Protein AF-A0A966T2Y9-F1 (afdb_monomer_lite)

Structure (mmCIF, N/CA/C/O backbone):
data_AF-A0A966T2Y9-F1
#
_entry.id   AF-A0A966T2Y9-F1
#
loop_
_atom_site.group_PDB
_atom_site.id
_atom_site.type_symbol
_atom_site.label_atom_id
_atom_site.label_alt_id
_atom_site.label_comp_id
_atom_site.label_asym_id
_atom_site.label_entity_id
_atom_site.label_seq_id
_atom_site.pdbx_PDB_ins_code
_atom_site.Cartn_x
_atom_site.Cartn_y
_atom_site.Cartn_z
_atom_site.occupancy
_atom_site.B_iso_or_equiv
_atom_site.auth_seq_id
_atom_site.auth_comp_id
_atom_site.auth_asym_id
_atom_site.auth_atom_id
_atom_site.pdbx_PDB_model_num
ATOM 1 N N . MET A 1 1 ? -57.230 -0.255 28.354 1.00 56.22 1 MET A N 1
ATOM 2 C CA . MET A 1 1 ? -57.025 -0.780 26.983 1.00 56.22 1 MET A CA 1
ATOM 3 C C . MET A 1 1 ? -55.817 -0.070 26.396 1.00 56.22 1 MET A C 1
ATOM 5 O O . MET A 1 1 ? -55.717 1.136 26.577 1.00 56.22 1 MET A O 1
ATOM 9 N N . SER A 1 2 ? -54.855 -0.790 25.812 1.00 68.19 2 SER A N 1
ATOM 10 C CA . SER A 1 2 ? -53.608 -0.168 25.346 1.00 68.19 2 SER A CA 1
ATOM 11 C C . SER A 1 2 ? -53.719 0.226 23.872 1.00 68.19 2 SER A C 1
ATOM 13 O O . SER A 1 2 ? -53.936 -0.630 23.020 1.00 68.19 2 SER A O 1
ATOM 15 N N . ASN A 1 3 ? -53.577 1.520 23.587 1.00 81.94 3 ASN A N 1
ATOM 16 C CA . ASN A 1 3 ? -53.605 2.080 22.235 1.00 81.94 3 ASN A CA 1
ATOM 17 C C . ASN A 1 3 ? -52.174 2.360 21.739 1.00 81.94 3 ASN A C 1
ATOM 19 O O . ASN A 1 3 ? -51.246 2.485 22.541 1.00 81.94 3 ASN A O 1
ATOM 23 N N . SER A 1 4 ? -51.991 2.435 20.422 1.00 81.06 4 SER A N 1
ATOM 24 C CA . SER A 1 4 ? -50.813 2.998 19.753 1.00 81.06 4 SER A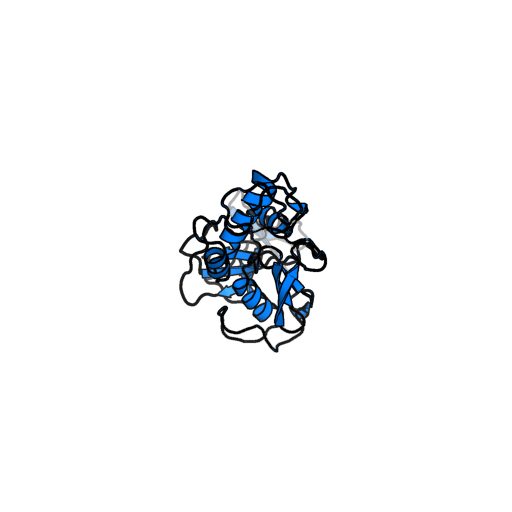 CA 1
ATOM 25 C C . SER A 1 4 ? -51.125 4.401 19.234 1.00 81.06 4 SER A C 1
ATOM 27 O O . SER A 1 4 ? -52.286 4.799 19.130 1.00 81.06 4 SER A O 1
ATOM 29 N N . TRP A 1 5 ? -50.086 5.172 18.930 1.00 84.50 5 TRP A N 1
ATOM 30 C CA . TRP A 1 5 ? -50.223 6.531 18.419 1.00 84.50 5 TRP A CA 1
ATOM 31 C C . TRP A 1 5 ? -49.873 6.587 16.935 1.00 84.50 5 TRP A C 1
ATOM 33 O O . TRP A 1 5 ? -48.951 5.905 16.488 1.00 84.50 5 TRP A O 1
ATOM 43 N N . GLN A 1 6 ? -50.604 7.401 16.179 1.00 86.38 6 GLN A N 1
ATOM 44 C CA . GLN A 1 6 ? -50.447 7.537 14.736 1.00 86.38 6 GLN A CA 1
ATOM 45 C C . GLN A 1 6 ? -50.430 9.000 14.281 1.00 86.38 6 GLN A C 1
ATOM 47 O O . GLN A 1 6 ? -51.064 9.867 14.887 1.00 86.38 6 GLN A O 1
ATOM 52 N N . GLN A 1 7 ? -49.748 9.238 13.159 1.00 87.00 7 GLN A N 1
ATOM 53 C CA . GLN A 1 7 ? -49.636 10.530 12.485 1.00 87.00 7 GLN A CA 1
ATOM 54 C C . GLN A 1 7 ? -50.042 10.378 11.015 1.00 87.00 7 GLN A C 1
ATOM 56 O O . GLN A 1 7 ? -49.421 9.631 10.259 1.00 87.00 7 GLN A O 1
ATOM 61 N N . GLY A 1 8 ? -51.068 11.117 10.597 1.00 85.31 8 GLY A N 1
ATOM 62 C CA . GLY A 1 8 ? -51.436 11.263 9.192 1.00 85.31 8 GLY A CA 1
ATOM 63 C C . GLY A 1 8 ? -50.490 12.242 8.503 1.00 85.31 8 GLY A C 1
ATOM 64 O O . GLY A 1 8 ? -50.367 13.383 8.942 1.00 85.31 8 GLY A O 1
ATOM 65 N N . PHE A 1 9 ? -49.818 11.811 7.435 1.00 78.75 9 PHE A N 1
ATOM 66 C CA . PHE A 1 9 ? -48.867 12.657 6.697 1.00 78.75 9 PHE A CA 1
ATOM 67 C C . PHE A 1 9 ? -49.539 13.567 5.661 1.00 78.75 9 PHE A C 1
ATOM 69 O O . PHE A 1 9 ? -49.025 14.642 5.389 1.00 78.75 9 PHE A O 1
ATOM 76 N N . ALA A 1 10 ? -50.688 13.164 5.108 1.00 82.25 10 ALA A N 1
ATOM 77 C CA . ALA A 1 10 ? -51.435 13.981 4.148 1.00 82.25 10 ALA A CA 1
ATOM 78 C C . ALA A 1 10 ? -52.247 15.099 4.827 1.00 82.25 10 ALA A C 1
ATOM 80 O O . ALA A 1 10 ? -52.415 16.173 4.266 1.00 82.25 10 ALA A O 1
ATOM 81 N N . SER A 1 11 ? -52.745 14.839 6.038 1.00 86.06 11 SER A N 1
ATOM 82 C CA . SER A 1 11 ? -53.651 15.727 6.778 1.00 86.06 11 SER A CA 1
ATOM 83 C C . SER A 1 11 ? -53.023 16.365 8.020 1.00 86.06 11 SER A C 1
ATOM 85 O O . SER A 1 11 ? -53.639 17.225 8.639 1.00 86.06 11 SER A O 1
ATOM 87 N N . GLY A 1 12 ? -51.848 15.903 8.462 1.00 82.81 12 GLY A N 1
ATOM 88 C CA . GLY A 1 12 ? -51.224 16.347 9.715 1.00 82.81 12 GLY A CA 1
ATOM 89 C C . GLY A 1 12 ? -51.935 15.877 10.994 1.00 82.81 12 GLY A C 1
ATOM 90 O O . GLY A 1 12 ? -51.475 16.181 12.097 1.00 82.81 12 GLY A O 1
ATOM 91 N N . SER A 1 13 ? -53.018 15.102 10.887 1.00 87.19 13 SER A N 1
ATOM 92 C CA . SER A 1 13 ? -53.830 14.668 12.028 1.00 87.19 13 SER A CA 1
ATOM 93 C C . SER A 1 13 ? -53.096 13.672 12.929 1.00 87.19 13 SER A C 1
ATOM 95 O O . SER A 1 13 ? -52.483 12.719 12.447 1.00 87.19 13 SER A O 1
ATOM 97 N N . ARG A 1 14 ? -53.223 13.858 14.245 1.00 87.50 14 ARG A N 1
ATOM 98 C CA . ARG A 1 14 ? -52.642 13.006 15.292 1.00 87.50 14 ARG A CA 1
ATOM 99 C C . ARG A 1 14 ? -53.748 12.268 16.031 1.00 87.50 14 ARG A C 1
ATOM 101 O O . ARG A 1 14 ? -54.756 12.884 16.363 1.00 87.50 14 ARG A O 1
ATOM 108 N N . GLY A 1 15 ? -53.568 10.982 16.318 1.00 86.38 15 GLY A N 1
ATOM 109 C CA . GLY A 1 15 ? -54.606 10.212 17.003 1.00 86.38 15 GLY A CA 1
ATOM 110 C C . GLY A 1 15 ? -54.116 8.919 17.636 1.00 86.38 15 GLY A C 1
ATOM 111 O O . GLY A 1 15 ? -53.010 8.455 17.372 1.00 86.38 15 GLY A O 1
ATOM 112 N N . GLN A 1 16 ? -54.966 8.336 18.478 1.00 87.81 16 GLN A N 1
ATOM 113 C CA . GLN A 1 16 ? -54.756 7.005 19.040 1.00 87.81 16 GLN A CA 1
ATOM 114 C C . GLN A 1 16 ? -55.472 5.952 18.185 1.00 87.81 16 GLN A C 1
ATOM 116 O O . GLN A 1 16 ? -56.523 6.222 17.608 1.00 87.81 16 GLN A O 1
ATOM 121 N N . SER A 1 17 ? -54.903 4.755 18.096 1.00 83.12 17 SER A N 1
ATOM 122 C CA . SER A 1 17 ? -55.477 3.606 17.392 1.00 83.12 17 SER A CA 1
ATOM 123 C C . SER A 1 17 ? -55.295 2.321 18.191 1.00 83.12 17 SER A C 1
ATOM 125 O O . SER A 1 17 ? -54.421 2.226 19.052 1.00 83.12 17 SER A O 1
ATOM 127 N N . ALA A 1 18 ? -56.116 1.312 17.901 1.00 84.69 18 ALA A N 1
ATOM 128 C CA . ALA A 1 18 ? -55.942 -0.016 18.476 1.00 84.69 18 ALA A CA 1
ATOM 129 C C . ALA A 1 18 ? -54.607 -0.628 18.016 1.00 84.69 18 ALA A C 1
ATOM 131 O O . ALA A 1 18 ? -54.233 -0.520 16.846 1.00 84.69 18 ALA A O 1
ATOM 132 N N . LYS A 1 19 ? -53.903 -1.316 18.924 1.00 80.50 19 LYS A N 1
ATOM 133 C CA . LYS A 1 19 ? -52.598 -1.945 18.636 1.00 80.50 19 LYS A CA 1
ATOM 134 C C . LYS A 1 19 ? -52.654 -3.099 17.627 1.00 80.50 19 LYS A C 1
ATOM 136 O O . LYS A 1 19 ? -51.611 -3.547 17.173 1.00 80.50 19 LYS A O 1
ATOM 141 N N . THR A 1 20 ? -53.847 -3.571 17.284 1.00 85.31 20 THR A N 1
ATOM 142 C CA . THR A 1 20 ? -54.085 -4.621 16.284 1.00 85.31 20 THR A CA 1
ATOM 143 C C . THR A 1 20 ? -54.168 -4.086 14.854 1.00 85.31 20 THR A C 1
ATOM 145 O O . THR A 1 20 ? -54.221 -4.875 13.917 1.00 85.31 20 THR A O 1
ATOM 148 N N . ASN A 1 21 ? -54.196 -2.763 14.663 1.00 82.62 21 ASN A N 1
ATOM 149 C CA . ASN A 1 21 ? -54.331 -2.161 13.339 1.00 82.62 21 ASN A CA 1
ATOM 150 C C . ASN A 1 21 ? -52.982 -2.112 12.609 1.00 82.62 21 ASN A C 1
ATOM 152 O O . ASN A 1 21 ? -51.973 -1.681 13.172 1.00 82.62 21 ASN A O 1
ATOM 156 N N . SER A 1 22 ? -52.973 -2.495 11.331 1.00 83.00 22 SER A N 1
ATOM 157 C CA . SER A 1 22 ? -51.785 -2.428 10.477 1.00 83.00 22 SER A CA 1
ATOM 158 C C . SER A 1 22 ? -51.564 -1.010 9.945 1.00 83.00 22 SER A C 1
ATOM 160 O O . SER A 1 22 ? -52.335 -0.516 9.125 1.00 83.00 22 SER A O 1
ATOM 162 N N . TRP A 1 23 ? -50.476 -0.370 10.380 1.00 80.94 23 TRP A N 1
ATOM 163 C CA . TRP A 1 23 ? -50.058 0.962 9.933 1.00 80.94 23 TRP A CA 1
ATOM 164 C C . TRP A 1 23 ? -48.683 0.919 9.266 1.00 80.94 23 TRP A C 1
ATOM 166 O O . TRP A 1 23 ? -47.852 0.064 9.571 1.00 80.94 23 TRP A O 1
ATOM 176 N N . LYS A 1 24 ? -48.419 1.872 8.364 1.00 82.44 24 LYS A N 1
ATOM 177 C CA . LYS A 1 24 ? -47.087 2.041 7.770 1.00 82.44 24 LYS A CA 1
ATOM 178 C C . LYS A 1 24 ? -46.122 2.594 8.819 1.00 82.44 24 LYS A C 1
ATOM 180 O O . LYS A 1 24 ? -46.382 3.645 9.400 1.00 82.44 24 LYS A O 1
ATOM 185 N N . VAL A 1 25 ? -44.992 1.919 9.008 1.00 81.69 25 VAL A N 1
ATOM 186 C CA . VAL A 1 25 ? -43.893 2.364 9.876 1.00 81.69 25 VAL A CA 1
ATOM 187 C C . VAL A 1 25 ? -42.809 3.025 9.031 1.00 81.69 25 VAL A C 1
ATOM 189 O O . VAL A 1 25 ? -42.450 2.522 7.968 1.00 81.69 25 VAL A O 1
ATOM 192 N N . ARG A 1 26 ? -42.280 4.154 9.504 1.00 79.19 26 ARG A N 1
ATOM 193 C CA . ARG A 1 26 ? -41.083 4.786 8.943 1.00 79.19 26 ARG A CA 1
ATOM 194 C C . ARG A 1 26 ? -40.020 4.835 10.034 1.00 79.19 26 ARG A C 1
ATOM 196 O O . ARG A 1 26 ? -40.220 5.562 11.007 1.00 79.19 26 ARG A O 1
ATOM 203 N N . PRO A 1 27 ? -38.920 4.079 9.905 1.00 76.88 27 PRO A N 1
ATOM 204 C CA . PRO A 1 27 ? -37.775 4.255 10.778 1.00 76.88 27 PRO A CA 1
ATOM 205 C C . PRO A 1 27 ? -37.275 5.693 10.643 1.00 76.88 27 PRO A C 1
ATOM 207 O O . PRO A 1 27 ? -37.066 6.185 9.535 1.00 76.88 27 PRO A O 1
ATOM 210 N N . VAL A 1 28 ? -37.102 6.370 11.769 1.00 72.81 28 VAL A N 1
ATOM 211 C CA . VAL A 1 28 ? -36.442 7.673 11.846 1.00 72.81 28 VAL A CA 1
ATOM 212 C C . VAL A 1 28 ? -35.194 7.494 12.692 1.00 72.81 28 VAL A C 1
ATOM 214 O O . VAL A 1 28 ? -35.285 7.001 13.815 1.00 72.81 28 VAL A O 1
ATOM 217 N N . ARG A 1 29 ? -34.033 7.896 12.164 1.00 71.38 29 ARG A N 1
ATOM 218 C CA . ARG A 1 29 ? -32.852 8.132 12.997 1.00 71.38 29 ARG A CA 1
ATOM 219 C C . ARG A 1 29 ? -32.845 9.598 13.410 1.00 71.38 29 ARG A C 1
ATOM 221 O O . ARG A 1 29 ? -32.963 10.479 12.561 1.00 71.38 29 ARG A O 1
ATOM 228 N N . ALA A 1 30 ? -32.720 9.858 14.704 1.00 62.69 30 ALA A N 1
ATOM 229 C CA . ALA A 1 30 ? -32.369 11.186 15.179 1.00 62.69 30 ALA A CA 1
ATOM 230 C C . ALA A 1 30 ? -30.873 11.409 14.908 1.00 62.69 30 ALA A C 1
ATOM 232 O O . ALA A 1 30 ? -30.054 10.544 15.220 1.00 62.69 30 ALA A O 1
ATOM 233 N N . PHE A 1 31 ? -30.514 12.552 14.330 1.00 61.88 31 PHE A N 1
ATOM 234 C CA . PHE A 1 31 ? -29.130 13.021 14.292 1.00 61.88 31 PHE A CA 1
ATOM 235 C C . PHE A 1 31 ? -28.969 14.034 15.422 1.00 61.88 31 PHE A C 1
ATOM 237 O O . PHE A 1 31 ? -29.287 15.209 15.269 1.00 61.88 31 PHE A O 1
ATOM 244 N N . GLY A 1 32 ? -28.560 13.551 16.589 1.00 54.22 32 GLY A N 1
ATOM 245 C CA . GLY A 1 32 ? -28.197 14.382 17.730 1.00 54.22 32 GLY A CA 1
ATOM 246 C C . GLY A 1 32 ? -26.872 13.877 18.270 1.00 54.22 32 GLY A C 1
ATOM 247 O O . GLY A 1 32 ? -26.851 12.888 18.994 1.00 54.22 32 GLY A O 1
ATOM 248 N N . GLY A 1 33 ? -25.776 14.504 17.854 1.00 63.06 33 GLY A N 1
ATOM 249 C CA . GLY A 1 33 ? -24.421 14.123 18.237 1.00 63.06 33 GLY A CA 1
ATOM 250 C C . GLY A 1 33 ? -23.388 14.714 17.284 1.00 63.06 33 GLY A C 1
ATOM 251 O O . GLY A 1 33 ? -23.702 15.022 16.135 1.00 63.06 33 GLY A O 1
ATOM 252 N N . THR A 1 34 ? -22.164 14.885 17.778 1.00 69.25 34 THR A N 1
ATOM 253 C CA . THR A 1 34 ? -20.968 15.079 16.951 1.00 69.25 34 THR A CA 1
ATOM 254 C C . THR A 1 34 ? -20.965 14.054 15.815 1.00 69.25 34 THR A C 1
ATOM 256 O O . THR A 1 34 ? -21.261 12.884 16.066 1.00 69.25 34 THR A O 1
ATOM 259 N N . LEU A 1 35 ? -20.667 14.484 14.583 1.00 81.50 35 LEU A N 1
ATOM 260 C CA . LEU A 1 35 ? -20.529 13.586 13.428 1.00 81.50 35 LEU A CA 1
ATOM 261 C C . LEU A 1 35 ? -19.613 12.412 13.809 1.00 81.50 35 LEU A C 1
ATOM 263 O O . LEU A 1 35 ? -18.587 12.622 14.456 1.00 81.50 35 LEU A O 1
ATOM 267 N N . GLY A 1 36 ? -20.005 11.183 13.469 1.00 89.19 36 GLY A N 1
ATOM 268 C CA . GLY A 1 36 ? -19.124 10.028 13.636 1.00 89.19 36 GLY A CA 1
ATOM 269 C C . GLY A 1 36 ? -17.957 10.102 12.650 1.00 89.19 36 GLY A C 1
ATOM 270 O O . GLY A 1 36 ? -18.047 10.814 11.650 1.00 89.19 36 GLY A O 1
ATOM 271 N N . CYS A 1 37 ? -16.882 9.351 12.895 1.00 94.31 37 CYS A N 1
ATOM 272 C CA . CYS A 1 37 ? -15.717 9.298 12.002 1.00 94.31 37 CYS A CA 1
ATOM 273 C C . CYS A 1 37 ? -16.109 9.074 10.524 1.00 94.31 37 CYS A C 1
ATOM 275 O O . CYS A 1 37 ? -15.700 9.830 9.644 1.00 94.31 37 CYS A O 1
ATOM 277 N N . ALA A 1 38 ? -16.991 8.104 10.256 1.00 93.94 38 ALA A N 1
ATOM 278 C CA . ALA A 1 38 ? -17.491 7.810 8.911 1.00 93.94 38 ALA A CA 1
ATOM 279 C C . ALA A 1 38 ? -18.248 8.977 8.242 1.00 93.94 38 ALA A C 1
ATOM 281 O O . ALA A 1 38 ? -18.286 9.053 7.016 1.00 93.94 38 ALA A O 1
ATOM 282 N N . ASP A 1 39 ? -18.817 9.888 9.037 1.00 91.06 39 ASP A N 1
ATOM 283 C CA . ASP A 1 39 ? -19.576 11.056 8.578 1.00 91.06 39 ASP A CA 1
ATOM 284 C C . ASP A 1 39 ? -18.710 12.341 8.538 1.00 91.06 39 ASP A C 1
ATOM 286 O O . ASP A 1 39 ? -19.237 13.437 8.360 1.00 91.06 39 ASP A O 1
ATOM 290 N N . GLY A 1 40 ? -17.384 12.231 8.710 1.00 88.50 40 GLY A N 1
ATOM 291 C CA . GLY A 1 40 ? -16.450 13.367 8.687 1.00 88.50 40 GLY A CA 1
ATOM 292 C C . GLY A 1 40 ? -16.184 14.011 10.051 1.00 88.50 40 GLY A C 1
ATOM 293 O O . GLY A 1 40 ? -15.701 15.140 10.121 1.00 88.50 40 GLY A O 1
ATOM 294 N N . GLY A 1 41 ? -16.523 13.325 11.144 1.00 92.06 41 GLY A N 1
ATOM 295 C CA . GLY A 1 41 ? -16.102 13.718 12.486 1.00 92.06 41 GLY A CA 1
ATOM 296 C C . GLY A 1 41 ? -14.679 13.278 12.832 1.00 92.06 41 GLY A C 1
ATOM 297 O O . GLY A 1 41 ? -14.013 12.580 12.072 1.00 92.06 41 GLY A O 1
ATOM 298 N N . THR A 1 42 ? -14.224 13.653 14.028 1.00 94.31 42 THR A N 1
ATOM 299 C CA . THR A 1 42 ? -12.935 13.202 14.568 1.00 94.31 42 THR A CA 1
ATOM 300 C C . THR A 1 42 ? -12.927 11.688 14.749 1.00 94.31 42 THR A C 1
ATOM 302 O O . THR A 1 42 ? -13.815 11.141 15.399 1.00 94.31 42 THR A O 1
ATOM 305 N N . CYS A 1 43 ? -11.886 11.036 14.238 1.00 96.62 43 CYS A N 1
ATOM 306 C CA . CYS A 1 43 ? -11.699 9.596 14.373 1.00 96.62 43 CYS A CA 1
ATOM 307 C C . CYS A 1 43 ? -10.725 9.227 15.493 1.00 96.62 43 CYS A C 1
ATOM 309 O O . CYS A 1 43 ? -9.720 9.913 15.716 1.00 96.62 43 CYS A O 1
ATOM 311 N N . VAL A 1 44 ? -10.975 8.081 16.123 1.00 96.75 44 VAL A N 1
ATOM 312 C CA . VAL A 1 44 ? -10.013 7.349 16.954 1.00 96.75 44 VAL A CA 1
AT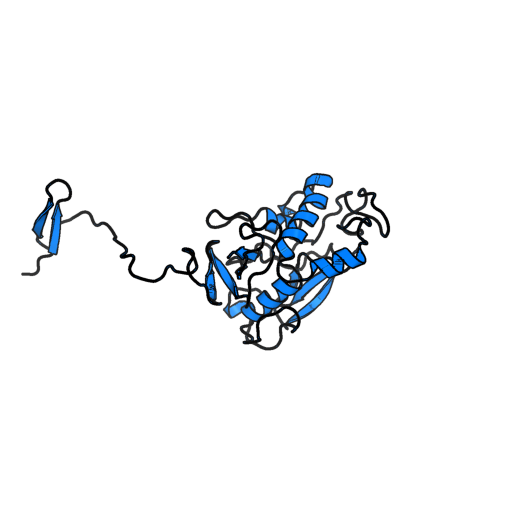OM 313 C C . VAL A 1 44 ? -9.703 5.978 16.347 1.00 96.75 44 VAL A C 1
ATOM 315 O O . VAL A 1 44 ? -10.416 5.479 15.478 1.00 96.75 44 VAL A O 1
ATOM 318 N N . VAL A 1 45 ? -8.610 5.352 16.791 1.00 97.69 45 VAL A N 1
ATOM 319 C CA . VAL A 1 45 ? -8.263 3.987 16.365 1.00 97.69 45 VAL A CA 1
ATOM 320 C C . VAL A 1 45 ? -9.389 3.022 16.748 1.00 97.69 45 VAL A C 1
ATOM 322 O O . VAL A 1 45 ? -9.805 2.979 17.903 1.00 97.69 45 VAL A O 1
ATOM 325 N N . GLY A 1 46 ? -9.842 2.220 15.785 1.00 96.25 46 GLY A N 1
ATOM 326 C CA . GLY A 1 46 ? -10.970 1.300 15.923 1.00 96.25 46 GLY A CA 1
ATOM 327 C C . GLY A 1 46 ? -12.314 1.855 15.442 1.00 96.25 46 GLY A C 1
ATOM 328 O O . GLY A 1 46 ? -13.276 1.091 15.389 1.00 96.25 46 GLY A O 1
ATOM 329 N N . ASP A 1 47 ? -12.396 3.127 15.049 1.00 97.38 47 ASP A N 1
ATOM 330 C CA . ASP A 1 47 ? -13.599 3.666 14.409 1.00 97.38 47 ASP A CA 1
ATOM 331 C C . ASP A 1 47 ? -13.766 3.150 12.977 1.00 97.38 47 ASP A C 1
ATOM 333 O O . ASP A 1 47 ? -12.797 2.823 12.291 1.00 97.38 47 ASP A O 1
ATOM 337 N N . THR A 1 48 ? -15.007 3.142 12.488 1.00 97.25 48 THR A N 1
ATOM 338 C CA . THR A 1 48 ? -15.271 2.980 11.053 1.00 97.25 48 THR A CA 1
ATOM 339 C C . THR A 1 48 ? -15.017 4.301 10.330 1.00 97.25 48 THR A C 1
ATOM 341 O O . THR A 1 48 ? -15.626 5.317 10.670 1.00 97.25 48 THR A O 1
ATOM 344 N N . GLY A 1 49 ? -14.124 4.276 9.341 1.00 97.44 49 GLY A N 1
ATOM 345 C CA . GLY A 1 49 ? -13.801 5.417 8.491 1.00 97.44 49 GLY A CA 1
ATOM 346 C C . GLY A 1 49 ? -14.801 5.622 7.344 1.00 97.44 49 GLY A C 1
ATOM 347 O O . GLY A 1 49 ? -15.695 4.799 7.120 1.00 97.44 49 GLY A O 1
ATOM 348 N N . PRO A 1 50 ? -14.675 6.728 6.593 1.00 96.81 50 PRO A N 1
ATOM 349 C CA . PRO A 1 50 ? -15.588 7.068 5.500 1.00 96.81 50 PRO A CA 1
ATOM 350 C C . PRO A 1 50 ? -15.533 6.076 4.326 1.00 96.81 50 PRO A C 1
ATOM 352 O O . PRO A 1 50 ? -16.504 5.963 3.576 1.00 96.81 50 PRO A O 1
ATOM 355 N N . GLY A 1 51 ? -14.440 5.326 4.160 1.00 96.62 51 GLY A N 1
ATOM 356 C CA . GLY A 1 51 ? -14.346 4.215 3.212 1.00 96.62 51 GLY A CA 1
ATOM 357 C C . GLY A 1 51 ? -15.013 2.928 3.700 1.00 96.62 51 GLY A C 1
ATOM 358 O O . GLY A 1 51 ? -15.010 1.934 2.977 1.00 96.62 51 GLY A O 1
ATOM 359 N N . GLY A 1 52 ? -15.586 2.913 4.906 1.00 97.00 52 GLY A N 1
ATOM 360 C CA . GLY A 1 52 ? -16.121 1.709 5.545 1.00 97.00 52 GLY A CA 1
ATOM 361 C C . GLY A 1 52 ? -15.030 0.769 6.066 1.00 97.00 52 GLY A C 1
ATOM 362 O O . GLY A 1 52 ? -15.327 -0.376 6.401 1.00 97.00 52 GLY A O 1
ATOM 363 N N . GLY A 1 53 ? -13.775 1.226 6.090 1.00 97.94 53 GLY A N 1
ATOM 364 C CA . GLY A 1 53 ? -12.663 0.516 6.700 1.00 97.94 53 GLY A CA 1
ATOM 365 C C . GLY A 1 53 ? -12.554 0.799 8.191 1.00 97.94 53 GLY A C 1
ATOM 366 O O . GLY A 1 53 ? -13.307 1.588 8.761 1.00 97.94 53 GLY A O 1
ATOM 367 N N . ILE A 1 54 ? -11.583 0.152 8.822 1.00 98.31 54 ILE A N 1
ATOM 368 C CA . ILE A 1 54 ? -11.266 0.334 10.235 1.00 98.31 54 ILE A CA 1
ATOM 369 C C . ILE A 1 54 ? -10.090 1.296 10.382 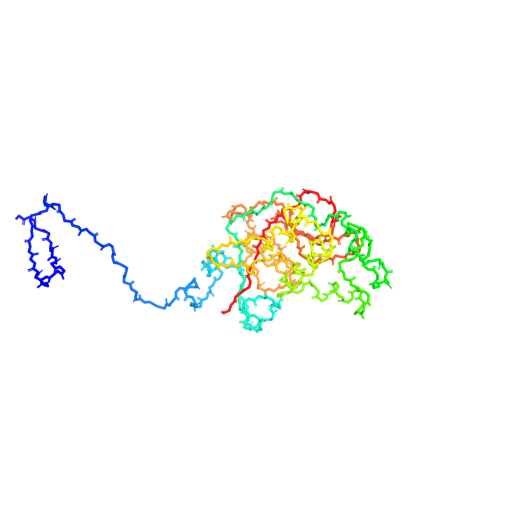1.00 98.31 54 ILE A C 1
ATOM 371 O O . ILE A 1 54 ? -9.030 1.078 9.793 1.00 98.31 54 ILE A O 1
ATOM 375 N N . VAL A 1 55 ? -10.258 2.367 11.153 1.00 98.69 55 VAL A N 1
ATOM 376 C CA . VAL A 1 55 ? -9.183 3.327 11.421 1.00 98.69 55 VAL A CA 1
ATOM 377 C C . VAL A 1 55 ? -8.118 2.641 12.263 1.00 98.69 55 VAL A C 1
ATOM 379 O O . VAL A 1 55 ? -8.367 2.254 13.404 1.00 98.69 55 VAL A O 1
ATOM 382 N N . PHE A 1 56 ? -6.919 2.491 11.707 1.00 98.62 56 PHE A N 1
ATOM 383 C CA . PHE A 1 56 ? -5.798 1.834 12.384 1.00 98.62 56 PHE A CA 1
ATOM 384 C C . PHE A 1 56 ? -4.691 2.814 12.777 1.00 98.62 56 PHE A C 1
ATOM 386 O O . PHE A 1 56 ? -3.848 2.483 13.608 1.00 98.62 56 PHE A O 1
ATOM 393 N N . TYR A 1 57 ? -4.705 4.022 12.209 1.00 98.62 57 TYR A N 1
ATOM 394 C CA . TYR A 1 57 ? -3.711 5.054 12.471 1.00 98.62 57 TYR A CA 1
ATOM 395 C C . TYR A 1 57 ? -4.360 6.436 12.550 1.00 98.62 57 TYR A C 1
ATOM 397 O O . TYR A 1 57 ? -5.158 6.817 11.691 1.00 98.62 57 TYR A O 1
ATOM 405 N N . VAL A 1 58 ? -3.973 7.193 13.577 1.00 98.25 58 VAL A N 1
ATOM 406 C CA . VAL A 1 58 ? -4.344 8.595 13.787 1.00 98.25 58 VAL A CA 1
ATOM 407 C C . VAL A 1 58 ? -3.057 9.394 13.939 1.00 98.25 58 VAL A C 1
ATOM 409 O O . VAL A 1 58 ? -2.288 9.173 14.876 1.00 98.25 58 VAL A O 1
ATOM 412 N N . ALA A 1 59 ? -2.810 10.325 13.024 1.00 97.62 59 ALA A N 1
ATOM 413 C CA . ALA A 1 59 ? -1.603 11.134 13.049 1.00 97.62 59 ALA A CA 1
ATOM 414 C C . ALA A 1 59 ? -1.678 12.231 14.127 1.00 97.62 59 ALA A C 1
ATOM 416 O O . ALA A 1 59 ? -2.743 12.781 14.425 1.00 97.62 59 ALA A O 1
ATOM 417 N N . GLY A 1 60 ? -0.524 12.598 14.692 1.00 95.94 60 GLY A N 1
ATOM 418 C CA . GLY A 1 60 ? -0.417 13.740 15.613 1.00 95.94 60 GLY A CA 1
ATOM 419 C C . GLY A 1 60 ? -0.579 15.096 14.912 1.00 95.94 60 GLY A C 1
ATOM 420 O O . GLY A 1 60 ? -1.067 16.057 15.508 1.00 95.94 60 GLY A O 1
ATOM 421 N N . ALA A 1 61 ? -0.234 15.155 13.627 1.00 96.31 61 ALA A N 1
ATOM 422 C CA . ALA A 1 61 ? -0.373 16.308 12.746 1.00 96.31 61 ALA A CA 1
ATOM 423 C C . ALA A 1 61 ? -0.769 15.836 11.341 1.00 96.31 61 ALA A C 1
ATOM 425 O O . ALA A 1 61 ? -0.708 14.641 11.052 1.00 96.31 61 ALA A O 1
ATOM 426 N N . ASN A 1 62 ? -1.172 16.763 10.473 1.00 97.88 62 ASN A N 1
ATOM 427 C CA . ASN A 1 62 ? -1.502 16.415 9.094 1.00 97.88 62 ASN A CA 1
ATOM 428 C C . ASN A 1 62 ? -0.253 15.920 8.354 1.00 97.88 62 ASN A C 1
ATOM 430 O O . ASN A 1 62 ? 0.847 16.437 8.561 1.00 97.88 62 ASN A O 1
ATOM 434 N N . PHE A 1 63 ? -0.436 14.934 7.484 1.00 98.12 63 PHE A N 1
ATOM 435 C CA . PHE A 1 63 ? 0.606 14.382 6.630 1.00 98.12 63 PHE A CA 1
ATOM 436 C C . PHE A 1 63 ? 0.171 14.405 5.165 1.00 98.12 63 PHE A C 1
ATOM 438 O O . PHE A 1 63 ? -1.002 14.584 4.834 1.00 98.12 63 PHE A O 1
ATOM 445 N N . THR A 1 64 ? 1.145 14.233 4.275 1.00 98.56 64 THR A N 1
ATOM 446 C CA . THR A 1 64 ? 0.899 14.194 2.834 1.00 98.56 64 THR A CA 1
ATOM 447 C C . THR A 1 64 ? 0.775 12.760 2.352 1.00 98.56 64 THR A C 1
ATOM 449 O O . THR A 1 64 ? 1.684 11.963 2.563 1.00 98.56 64 THR A O 1
ATOM 452 N N . SER A 1 65 ? -0.319 12.457 1.657 1.00 98.31 65 SER A N 1
ATOM 453 C CA . SER A 1 65 ? -0.486 11.248 0.859 1.00 98.31 65 SER A CA 1
ATOM 454 C C . SER A 1 65 ? -0.791 11.635 -0.584 1.00 98.31 65 SER A C 1
ATOM 456 O O . SER A 1 65 ? -1.931 11.904 -0.963 1.00 98.31 65 SER A O 1
ATOM 458 N N . THR A 1 66 ? 0.263 11.730 -1.394 1.00 97.94 66 THR A N 1
ATOM 459 C CA . THR A 1 66 ? 0.162 12.188 -2.783 1.00 97.94 66 THR A CA 1
ATOM 460 C C . THR A 1 66 ? -0.706 11.237 -3.605 1.00 97.94 66 THR A C 1
ATOM 462 O O . THR A 1 66 ? -0.376 10.063 -3.766 1.00 97.94 66 THR A O 1
ATOM 465 N N . GLY A 1 67 ? -1.797 11.770 -4.157 1.00 96.19 67 GLY A N 1
ATOM 466 C CA . GLY A 1 67 ? -2.771 11.024 -4.956 1.00 96.19 67 GLY A CA 1
ATOM 467 C C . GLY A 1 67 ? -3.991 10.519 -4.179 1.00 96.19 67 GLY A C 1
ATOM 468 O O . GLY A 1 67 ? -4.926 10.057 -4.821 1.00 96.19 67 GLY A O 1
ATOM 469 N N . SER A 1 68 ? -4.007 10.621 -2.846 1.00 96.44 68 SER A N 1
ATOM 470 C CA . SER A 1 68 ? -5.199 10.342 -2.028 1.00 96.44 68 SER A CA 1
ATOM 471 C C . SER A 1 68 ? -6.137 11.555 -2.000 1.00 96.44 68 SER A C 1
ATOM 473 O O . SER A 1 68 ? -5.672 12.686 -2.169 1.00 96.44 68 SER A O 1
ATOM 475 N N . ASP A 1 69 ? -7.425 11.354 -1.697 1.00 94.38 69 ASP A N 1
ATOM 476 C CA . ASP A 1 69 ? -8.433 12.433 -1.665 1.00 94.38 69 ASP A CA 1
ATOM 477 C C . ASP A 1 69 ? -8.051 13.584 -0.715 1.00 94.38 69 ASP A C 1
ATOM 479 O O . ASP A 1 69 ? -8.311 14.755 -0.990 1.00 94.38 69 ASP A O 1
ATOM 483 N N . CYS A 1 70 ? -7.412 13.259 0.413 1.00 96.56 70 CYS A N 1
ATOM 484 C CA . CYS A 1 70 ? -6.989 14.237 1.417 1.00 96.56 70 CYS A CA 1
ATOM 485 C C . CYS A 1 70 ? -5.711 15.009 1.049 1.00 96.56 70 CYS A C 1
ATOM 487 O O . CYS A 1 70 ? -5.410 16.013 1.695 1.00 96.56 70 CYS A O 1
ATOM 489 N N . GLY A 1 71 ? -4.943 14.569 0.045 1.00 97.06 71 GLY A N 1
ATOM 490 C CA . GLY A 1 71 ? -3.713 15.229 -0.399 1.00 97.06 71 GLY A CA 1
ATOM 491 C C . GLY A 1 71 ? -2.728 15.519 0.742 1.00 97.06 71 GLY A C 1
ATOM 492 O O . GLY A 1 71 ? -2.112 14.612 1.292 1.00 97.06 71 GLY A O 1
ATOM 493 N N . THR A 1 72 ? -2.554 16.795 1.094 1.00 97.50 72 THR A N 1
ATOM 494 C CA . THR A 1 72 ? -1.654 17.255 2.174 1.00 97.50 72 THR A CA 1
ATOM 495 C C . THR A 1 72 ? -2.339 17.403 3.537 1.00 97.50 72 THR A C 1
ATOM 497 O O . THR A 1 72 ? -1.694 17.769 4.518 1.00 97.50 72 THR A O 1
ATOM 500 N N . ALA A 1 73 ? -3.652 17.186 3.599 1.00 97.56 73 ALA A N 1
ATOM 501 C CA . ALA A 1 73 ? -4.479 17.350 4.791 1.00 97.56 73 ALA A CA 1
ATOM 502 C C . ALA A 1 73 ? -4.847 16.009 5.446 1.00 97.56 73 ALA A C 1
ATOM 504 O O . ALA A 1 73 ? -5.731 15.967 6.294 1.00 97.56 73 ALA A O 1
ATOM 505 N N . CYS A 1 74 ? -4.183 14.912 5.072 1.00 98.31 74 CYS A N 1
ATOM 506 C CA . CYS A 1 74 ? -4.478 13.594 5.618 1.00 98.31 74 CYS A CA 1
ATOM 507 C C . CYS A 1 74 ? -4.174 13.539 7.115 1.00 98.31 74 CYS A C 1
ATOM 509 O O . CYS A 1 74 ? -3.148 14.043 7.578 1.00 98.31 74 CYS A O 1
ATOM 511 N N . ARG A 1 75 ? -5.061 12.897 7.872 1.00 97.94 75 ARG A N 1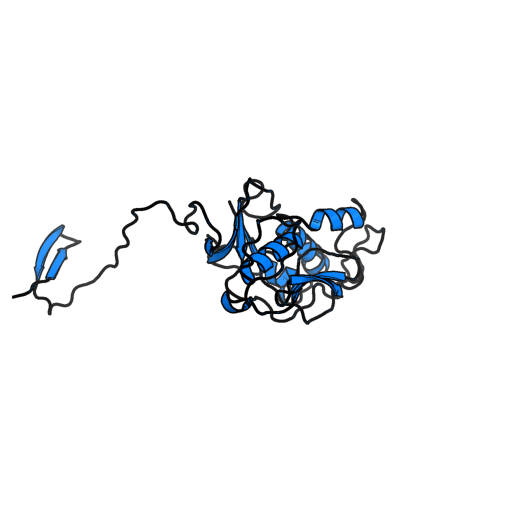
ATOM 512 C CA . ARG A 1 75 ? -4.960 12.748 9.326 1.00 97.94 75 ARG A CA 1
ATOM 513 C C . ARG A 1 75 ? -5.064 11.300 9.790 1.00 97.94 75 ARG A C 1
ATOM 515 O O . ARG A 1 75 ? -4.550 10.966 10.857 1.00 97.94 75 ARG A O 1
ATOM 522 N N . TYR A 1 76 ? -5.677 10.445 8.984 1.00 98.62 76 TYR A N 1
ATOM 523 C CA . TYR A 1 76 ? -6.064 9.094 9.355 1.00 98.62 76 TYR A CA 1
ATOM 524 C C . TYR A 1 76 ? -5.688 8.096 8.261 1.00 98.62 76 TYR A C 1
ATOM 526 O O . TYR A 1 76 ? -5.643 8.447 7.078 1.00 98.62 76 TYR A O 1
ATOM 534 N N . LEU A 1 77 ? -5.463 6.843 8.659 1.00 98.81 77 LEU A N 1
ATOM 535 C CA . LEU A 1 77 ? -5.473 5.704 7.742 1.00 98.81 77 LEU A CA 1
ATOM 536 C C . LEU A 1 77 ? -6.526 4.691 8.193 1.00 98.81 77 LEU A C 1
ATOM 538 O O . LEU A 1 77 ? -6.600 4.343 9.377 1.00 98.81 77 LEU A O 1
ATOM 542 N N . GLU A 1 78 ? -7.311 4.198 7.239 1.00 98.81 78 GLU A N 1
ATOM 543 C CA . GLU A 1 78 ? -8.243 3.084 7.422 1.00 98.81 78 GLU A CA 1
ATOM 544 C C . GLU A 1 78 ? -7.808 1.863 6.606 1.00 98.81 78 GLU A C 1
ATOM 546 O O . GLU A 1 78 ? -7.255 2.001 5.517 1.00 98.81 78 GLU A O 1
ATOM 551 N N . ALA A 1 79 ? -8.042 0.662 7.133 1.00 98.75 79 ALA A N 1
ATOM 552 C CA . ALA A 1 79 ? -7.785 -0.601 6.449 1.00 98.75 79 ALA A CA 1
ATOM 553 C C . ALA A 1 79 ? -9.103 -1.257 6.042 1.00 98.75 79 ALA A C 1
ATOM 555 O O . ALA A 1 79 ? -10.099 -1.165 6.763 1.00 98.75 79 ALA A O 1
ATOM 556 N N . ALA A 1 80 ? -9.118 -1.940 4.899 1.00 98.38 80 ALA A N 1
ATOM 557 C CA . ALA A 1 80 ? -10.315 -2.641 4.461 1.00 98.38 80 ALA A CA 1
ATOM 558 C C . ALA A 1 80 ? -10.727 -3.750 5.458 1.00 98.38 80 ALA A C 1
ATOM 560 O O . ALA A 1 80 ? -9.862 -4.366 6.092 1.00 98.38 80 ALA A O 1
ATOM 561 N N . PRO A 1 81 ? -12.032 -4.062 5.589 1.00 96.25 81 PRO A N 1
ATOM 562 C CA . PRO A 1 81 ? -12.509 -5.029 6.583 1.00 96.25 81 PRO A CA 1
ATOM 563 C C . PRO A 1 81 ? -11.979 -6.460 6.404 1.00 96.25 81 PRO A C 1
ATOM 565 O O . PRO A 1 81 ? -11.877 -7.204 7.378 1.00 96.25 81 PRO A O 1
ATOM 568 N N . THR A 1 82 ? -11.604 -6.851 5.183 1.00 96.69 82 THR A N 1
ATOM 569 C CA . THR A 1 82 ? -11.105 -8.197 4.840 1.00 96.69 82 THR A CA 1
ATOM 570 C C . THR A 1 82 ? -9.826 -8.137 4.007 1.00 96.69 82 THR A C 1
ATOM 572 O O . THR A 1 82 ? -9.492 -7.080 3.478 1.00 96.69 82 THR A O 1
ATOM 575 N N . ASP A 1 83 ? -9.097 -9.255 3.913 1.00 98.06 83 ASP A N 1
ATOM 576 C CA . ASP A 1 83 ? -7.951 -9.396 3.004 1.00 98.06 83 ASP A CA 1
ATOM 577 C C . ASP A 1 83 ? -8.445 -9.465 1.551 1.00 98.06 83 ASP A C 1
ATOM 579 O O . ASP A 1 83 ? -9.380 -10.202 1.238 1.00 98.06 83 ASP A O 1
ATOM 583 N N . GLN A 1 84 ? -7.811 -8.714 0.651 1.00 98.38 84 GLN A N 1
ATOM 584 C CA . GLN A 1 84 ? -8.153 -8.683 -0.778 1.00 98.38 84 GLN A CA 1
ATOM 585 C C . GLN A 1 84 ? -7.448 -9.795 -1.561 1.00 98.38 84 GLN A C 1
ATOM 587 O O . GLN A 1 84 ? -7.837 -10.108 -2.684 1.00 98.38 84 GLN A O 1
ATOM 592 N N . SER A 1 85 ? -6.401 -10.387 -0.985 1.00 98.25 85 SER A N 1
ATOM 593 C CA . SER A 1 85 ? -5.718 -11.552 -1.540 1.00 98.25 85 SER A CA 1
ATOM 594 C C . SER A 1 85 ? -5.076 -12.380 -0.437 1.00 98.25 85 SER A C 1
ATOM 596 O O . SER A 1 85 ? -4.515 -11.826 0.511 1.00 98.25 85 SER A O 1
ATOM 598 N N . THR A 1 86 ? -5.112 -13.701 -0.615 1.00 97.56 86 THR A N 1
ATOM 599 C CA . THR A 1 86 ? -4.471 -14.690 0.261 1.00 97.56 86 THR A CA 1
ATOM 600 C C . THR A 1 86 ? -3.117 -15.181 -0.252 1.00 97.56 86 THR A C 1
ATOM 602 O O . THR A 1 86 ? -2.593 -16.185 0.228 1.00 97.56 86 THR A O 1
ATOM 605 N N . GLY A 1 87 ? -2.577 -14.514 -1.271 1.00 97.56 87 GLY A N 1
ATOM 606 C CA . GLY A 1 87 ? -1.333 -14.891 -1.924 1.00 97.56 87 GLY A CA 1
ATOM 607 C C . GLY A 1 87 ? -1.271 -14.342 -3.342 1.00 97.56 87 GLY A C 1
ATOM 608 O O . GLY A 1 87 ? -2.052 -14.733 -4.207 1.00 97.56 87 GLY A O 1
ATOM 609 N N . VAL A 1 88 ? -0.351 -13.416 -3.592 1.00 98.69 88 VAL A N 1
ATOM 610 C CA . VAL A 1 88 ? -0.143 -12.820 -4.917 1.00 98.69 88 VAL A CA 1
ATOM 611 C C . VAL A 1 88 ? 1.298 -12.349 -5.059 1.00 98.69 88 VAL A C 1
ATOM 613 O O . VAL A 1 88 ? 1.956 -12.054 -4.063 1.00 98.69 88 VAL A O 1
ATOM 616 N N . VAL A 1 89 ? 1.788 -12.258 -6.294 1.00 98.81 89 VAL A N 1
ATOM 617 C CA . VAL A 1 89 ? 3.078 -11.624 -6.585 1.00 98.81 89 VAL A CA 1
ATOM 618 C C . VAL A 1 89 ? 3.034 -10.118 -6.335 1.00 98.81 89 VAL A C 1
ATOM 620 O O . VAL A 1 89 ? 2.000 -9.465 -6.491 1.00 98.81 89 VAL A O 1
ATOM 623 N N . TRP A 1 90 ? 4.178 -9.543 -5.973 1.00 98.81 90 TRP A N 1
ATOM 624 C CA . TRP A 1 90 ? 4.327 -8.092 -5.878 1.00 98.81 90 TRP A CA 1
ATOM 625 C C . TRP A 1 90 ? 4.383 -7.449 -7.270 1.00 98.81 90 TRP A C 1
ATOM 627 O O . TRP A 1 90 ? 3.772 -6.404 -7.492 1.00 98.81 90 TRP A O 1
ATOM 637 N N . ALA A 1 91 ? 5.063 -8.110 -8.216 1.00 98.69 91 ALA A N 1
ATOM 638 C CA . ALA A 1 91 ? 5.130 -7.710 -9.618 1.00 98.69 91 ALA A CA 1
ATOM 639 C C . ALA A 1 91 ? 5.019 -8.897 -10.592 1.00 98.69 91 ALA A C 1
ATOM 641 O O . ALA A 1 91 ? 5.350 -10.036 -10.261 1.00 98.69 91 ALA A O 1
ATOM 642 N N . THR A 1 92 ? 4.573 -8.615 -11.817 1.00 98.56 92 THR A N 1
ATOM 643 C CA . THR A 1 92 ? 4.533 -9.558 -12.947 1.00 98.56 92 THR A CA 1
ATOM 644 C C . THR A 1 92 ? 5.776 -9.419 -13.826 1.00 98.56 92 THR A C 1
ATOM 646 O O . THR A 1 92 ? 6.544 -8.469 -13.677 1.00 98.56 92 THR A O 1
ATOM 649 N N . THR A 1 93 ? 5.944 -10.319 -14.796 1.00 98.38 93 THR A N 1
ATOM 650 C CA . THR A 1 93 ? 7.030 -10.280 -15.794 1.00 98.38 93 THR A CA 1
ATOM 651 C C . THR A 1 93 ? 6.840 -9.206 -16.874 1.00 98.38 93 THR A C 1
ATOM 653 O O . THR A 1 93 ? 7.364 -9.326 -17.981 1.00 98.38 93 THR A O 1
ATOM 656 N N . ALA A 1 94 ? 6.041 -8.169 -16.607 1.00 98.19 94 ALA A N 1
ATOM 657 C CA . ALA A 1 94 ? 5.831 -7.076 -17.544 1.00 98.19 94 ALA A CA 1
ATOM 658 C C . ALA A 1 94 ? 7.177 -6.441 -17.930 1.00 98.19 94 ALA A C 1
ATOM 660 O O . ALA A 1 94 ? 7.968 -6.077 -17.058 1.00 98.19 94 ALA A O 1
ATOM 661 N N . ALA A 1 95 ? 7.424 -6.289 -19.232 1.00 98.25 95 ALA A N 1
ATOM 662 C CA . ALA A 1 95 ? 8.646 -5.701 -19.781 1.00 98.25 95 ALA A CA 1
ATOM 663 C C . ALA A 1 95 ? 8.581 -4.166 -19.737 1.00 98.25 95 ALA A C 1
ATOM 665 O O . ALA A 1 95 ? 8.578 -3.483 -20.759 1.00 98.25 95 ALA A O 1
ATOM 666 N N . ALA A 1 96 ? 8.449 -3.633 -18.527 1.00 98.31 96 ALA A N 1
ATOM 667 C CA . ALA A 1 96 ? 8.139 -2.237 -18.281 1.00 98.31 96 ALA A CA 1
ATOM 668 C C . ALA A 1 96 ? 8.802 -1.711 -17.006 1.00 98.31 96 ALA A C 1
ATOM 670 O O . ALA A 1 96 ? 8.303 -0.778 -16.400 1.00 98.31 96 ALA A O 1
ATOM 671 N N . CYS A 1 97 ? 9.921 -2.252 -16.557 1.00 98.50 97 CYS A N 1
ATOM 672 C CA . CYS A 1 97 ? 10.665 -1.741 -15.406 1.00 98.50 97 CYS A CA 1
ATOM 673 C C . CYS A 1 97 ? 12.091 -1.361 -15.797 1.00 98.50 97 CYS A C 1
ATOM 675 O O . CYS A 1 97 ? 12.532 -1.615 -16.919 1.00 98.50 97 CYS A O 1
ATOM 677 N N . TYR A 1 98 ? 12.781 -0.681 -14.889 1.00 98.62 98 TYR A N 1
ATOM 678 C CA . TYR A 1 98 ? 14.050 -0.019 -15.154 1.00 98.62 98 TYR A CA 1
ATOM 679 C C . TYR A 1 98 ? 15.226 -0.860 -14.646 1.00 98.62 98 TYR A C 1
ATOM 681 O O . TYR A 1 98 ? 15.271 -1.192 -13.455 1.00 98.62 98 TYR A O 1
ATOM 689 N N . PRO A 1 99 ? 16.196 -1.205 -15.511 1.00 97.94 99 PRO A N 1
ATOM 690 C CA . PRO A 1 99 ? 17.471 -1.754 -15.077 1.00 97.94 99 PRO A CA 1
ATOM 691 C C . PRO A 1 99 ? 18.197 -0.845 -14.094 1.00 97.94 99 PRO A C 1
ATOM 693 O O . PRO A 1 99 ? 18.046 0.380 -14.111 1.00 97.94 99 PRO A O 1
ATOM 696 N N . THR A 1 100 ? 19.090 -1.443 -13.308 1.00 96.31 100 THR A N 1
ATOM 697 C CA . THR A 1 100 ? 19.971 -0.699 -12.410 1.00 96.31 100 THR A CA 1
ATOM 698 C C . THR A 1 100 ? 20.745 0.384 -13.167 1.00 96.31 100 THR A C 1
ATOM 700 O O . THR A 1 100 ? 21.533 0.084 -14.058 1.00 96.31 100 THR A O 1
ATOM 703 N N . GLY A 1 101 ? 20.546 1.645 -12.779 1.00 96.44 101 GLY A N 1
ATOM 704 C CA . GLY A 1 101 ? 21.260 2.796 -13.331 1.00 96.44 101 GLY A CA 1
ATOM 705 C C . GLY A 1 101 ? 20.658 3.338 -14.628 1.00 96.44 101 GLY A C 1
ATOM 706 O O . GLY A 1 101 ? 21.276 4.188 -15.257 1.00 96.44 101 GLY A O 1
ATOM 707 N N . SER A 1 102 ? 19.477 2.862 -15.033 1.00 97.25 102 SER A N 1
ATOM 708 C CA . SER A 1 102 ? 18.862 3.188 -16.319 1.00 97.25 102 SER A CA 1
ATOM 709 C C . SER A 1 102 ? 17.527 3.917 -16.166 1.00 97.25 102 SER A C 1
ATOM 711 O O . SER A 1 102 ? 16.766 3.674 -15.233 1.00 97.25 102 SER A O 1
ATOM 713 N N . ASP A 1 103 ? 17.221 4.775 -17.138 1.00 97.12 103 ASP A N 1
ATOM 714 C CA . ASP A 1 103 ? 15.890 5.357 -17.353 1.00 97.12 103 ASP A CA 1
ATOM 715 C C . ASP A 1 103 ? 15.127 4.650 -18.495 1.00 97.12 103 ASP A C 1
ATOM 717 O O . ASP A 1 103 ? 14.008 5.034 -18.834 1.00 97.12 103 ASP A O 1
ATOM 721 N N . SER A 1 104 ? 15.698 3.588 -19.081 1.00 96.38 104 SER A N 1
ATOM 722 C CA . SER A 1 104 ? 15.032 2.777 -20.106 1.00 96.38 104 SER A CA 1
ATOM 723 C C . SER A 1 104 ? 14.141 1.720 -19.459 1.00 96.38 104 SER A C 1
ATOM 725 O O . SER A 1 104 ? 14.616 0.768 -18.843 1.00 96.38 104 SER A O 1
ATOM 727 N N . GLY A 1 105 ? 12.831 1.918 -19.564 1.00 96.06 105 GLY A N 1
ATOM 728 C CA . GLY A 1 105 ? 11.827 1.125 -18.867 1.00 96.06 105 GLY A CA 1
ATOM 729 C C . GLY A 1 105 ? 11.256 -0.017 -19.703 1.00 96.06 105 GLY A C 1
ATOM 730 O O . GLY A 1 105 ? 10.053 -0.015 -19.946 1.00 96.06 105 GLY A O 1
ATOM 731 N N . THR A 1 106 ? 12.097 -0.948 -20.153 1.00 96.75 106 THR A N 1
ATOM 732 C CA . THR A 1 106 ? 11.721 -2.067 -21.046 1.00 96.75 106 THR A CA 1
ATOM 733 C C . THR A 1 106 ? 12.023 -3.447 -20.457 1.00 96.75 106 THR A C 1
ATOM 735 O O . THR A 1 106 ? 12.010 -4.443 -21.177 1.00 96.75 106 THR A O 1
ATOM 738 N N . SER A 1 107 ? 12.351 -3.524 -19.167 1.00 98.25 107 SER A N 1
ATOM 739 C CA . SER A 1 107 ? 12.840 -4.755 -18.540 1.00 98.25 107 SER A CA 1
ATOM 740 C C . SER A 1 107 ? 11.800 -5.423 -17.654 1.00 98.25 107 SER A C 1
ATOM 742 O O . SER A 1 107 ? 10.856 -4.786 -17.198 1.00 98.25 107 SER A O 1
ATOM 744 N N . ASP A 1 108 ? 11.993 -6.713 -17.393 1.00 98.44 108 ASP A N 1
ATOM 745 C CA . ASP A 1 108 ? 11.119 -7.525 -16.544 1.00 98.44 108 ASP A CA 1
ATOM 746 C C . ASP A 1 108 ? 10.959 -6.916 -15.136 1.00 98.44 108 ASP A C 1
ATOM 748 O O . ASP A 1 108 ? 11.937 -6.770 -14.396 1.00 98.44 108 ASP A O 1
ATOM 752 N N . CYS A 1 109 ? 9.724 -6.587 -14.755 1.00 98.56 109 CYS A N 1
ATOM 753 C CA . CYS A 1 109 ? 9.381 -5.984 -13.468 1.00 98.56 109 CYS A CA 1
ATOM 754 C C . CYS A 1 109 ? 9.575 -6.874 -12.230 1.00 98.56 109 CYS A C 1
ATOM 756 O O . CYS A 1 109 ? 9.635 -6.343 -11.118 1.00 98.56 109 CYS A O 1
ATOM 758 N N . GLN A 1 110 ? 9.732 -8.190 -12.378 1.00 98.38 110 GLN A N 1
ATOM 759 C CA . GLN A 1 110 ? 10.125 -9.069 -11.273 1.00 98.38 110 GLN A CA 1
ATOM 760 C C . GLN A 1 110 ? 11.609 -8.947 -10.937 1.00 98.38 110 GLN A C 1
ATOM 762 O O . GLN A 1 110 ? 11.999 -9.204 -9.798 1.00 98.38 110 GLN A O 1
ATOM 767 N N . LEU A 1 111 ? 12.426 -8.541 -11.912 1.00 98.38 1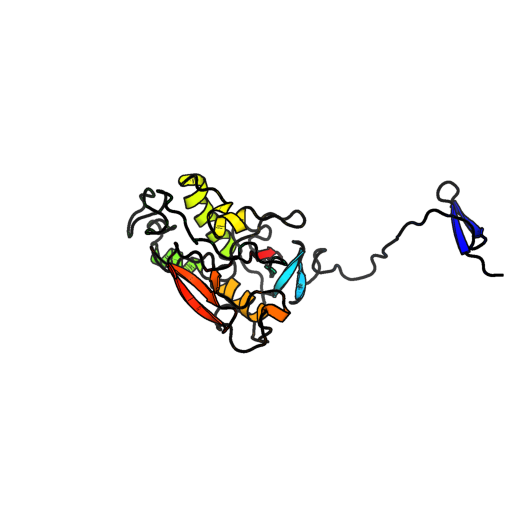11 LEU A N 1
ATOM 768 C CA . LEU A 1 111 ? 13.883 -8.510 -11.791 1.00 98.38 111 LEU A CA 1
ATOM 769 C C . LEU A 1 111 ? 14.476 -7.093 -11.790 1.00 98.38 111 LEU A C 1
ATOM 771 O O . LEU A 1 111 ? 15.683 -6.930 -11.615 1.00 98.38 111 LEU A O 1
ATOM 775 N N . ASN A 1 112 ? 13.651 -6.068 -12.011 1.00 98.56 112 ASN A N 1
ATOM 776 C CA . ASN A 1 112 ? 14.084 -4.688 -12.223 1.00 98.56 112 ASN A CA 1
ATOM 777 C C . ASN A 1 112 ? 13.242 -3.693 -11.414 1.00 98.56 112 ASN A C 1
ATOM 779 O O . ASN A 1 112 ? 12.172 -4.025 -10.898 1.00 98.56 112 ASN A O 1
ATOM 783 N N . SER A 1 113 ? 13.735 -2.461 -11.276 1.00 98.38 113 SER A N 1
ATOM 784 C CA . SER A 1 113 ? 13.115 -1.465 -10.401 1.00 98.38 113 SER A CA 1
ATOM 785 C C . SER A 1 113 ? 11.867 -0.838 -11.019 1.00 98.38 113 SER A C 1
ATOM 787 O O . SER A 1 113 ? 11.819 -0.562 -12.218 1.00 98.38 113 SER A O 1
ATOM 789 N N . ILE A 1 114 ? 10.868 -0.542 -10.189 1.00 98.19 114 ILE A N 1
ATOM 790 C CA . ILE A 1 114 ? 9.735 0.312 -10.586 1.00 98.19 114 ILE A CA 1
ATOM 791 C C . ILE A 1 114 ? 10.120 1.794 -10.721 1.00 98.19 114 ILE A C 1
ATOM 793 O O . ILE A 1 114 ? 9.345 2.577 -11.274 1.00 98.19 114 ILE A O 1
ATOM 797 N N . TYR A 1 115 ? 11.291 2.189 -10.217 1.00 98.31 115 TYR A N 1
ATOM 798 C CA . TYR A 1 115 ? 11.787 3.561 -10.237 1.00 98.31 115 TYR A CA 1
ATOM 799 C C . TYR A 1 115 ? 12.792 3.756 -11.365 1.00 98.31 115 TYR A C 1
ATOM 801 O O . TYR A 1 115 ? 13.664 2.917 -11.575 1.00 98.31 115 TYR A O 1
ATOM 809 N N . SER A 1 116 ? 12.696 4.886 -12.063 1.00 97.62 116 SER A N 1
ATOM 810 C CA . SER A 1 116 ? 13.738 5.304 -12.998 1.00 97.62 116 SER A CA 1
ATOM 811 C C . SER A 1 116 ? 14.989 5.756 -12.235 1.00 97.62 116 SER A C 1
ATOM 813 O O . SER A 1 116 ? 14.976 5.936 -11.011 1.00 97.62 116 SER A O 1
ATOM 815 N N . ASN A 1 117 ? 16.097 5.953 -12.943 1.00 97.31 117 ASN A N 1
ATOM 816 C CA . ASN A 1 117 ? 17.330 6.441 -12.338 1.00 97.31 117 ASN A CA 1
ATOM 817 C C . ASN A 1 117 ? 17.411 7.975 -12.250 1.00 97.31 117 ASN A C 1
ATOM 819 O O . ASN A 1 117 ? 18.344 8.493 -11.644 1.00 97.31 117 ASN A O 1
ATOM 823 N N . THR A 1 118 ? 16.415 8.697 -12.768 1.00 96.00 118 THR A N 1
ATOM 824 C CA . THR A 1 118 ? 16.355 10.168 -12.809 1.00 96.00 118 THR A CA 1
ATOM 825 C C . THR A 1 118 ? 16.582 10.823 -11.441 1.00 96.00 118 THR A C 1
ATOM 827 O O . THR A 1 118 ? 17.339 11.783 -11.331 1.00 96.00 118 THR A O 1
ATOM 830 N N . SER A 1 119 ? 15.960 10.294 -10.382 1.00 92.88 119 SER A N 1
ATOM 831 C CA . SER A 1 119 ? 16.169 10.744 -8.992 1.00 92.88 119 SER A CA 1
ATOM 832 C C . SER A 1 119 ? 17.084 9.811 -8.190 1.00 92.88 119 SER A C 1
ATOM 834 O O . SER A 1 119 ? 17.256 9.999 -6.989 1.00 92.88 119 SER A O 1
ATOM 836 N N . GLY A 1 120 ? 17.660 8.798 -8.842 1.00 97.25 120 GLY A N 1
ATOM 837 C CA . GLY A 1 120 ? 18.382 7.697 -8.217 1.00 97.25 120 GLY A CA 1
ATOM 838 C C . GLY A 1 120 ? 17.445 6.677 -7.564 1.00 97.25 120 GLY A C 1
ATOM 839 O O . GLY A 1 120 ? 16.774 6.962 -6.574 1.00 97.25 120 GLY A O 1
ATOM 840 N N . GLN A 1 121 ? 17.470 5.434 -8.048 1.00 97.69 121 GLN A N 1
ATOM 841 C CA . GLN A 1 121 ? 16.569 4.376 -7.560 1.00 97.69 121 GLN A CA 1
ATOM 842 C C . GLN A 1 121 ? 16.699 4.115 -6.048 1.00 97.69 121 GLN A C 1
ATOM 844 O O . GLN A 1 121 ? 15.716 3.812 -5.378 1.00 97.69 121 GLN A O 1
ATOM 849 N N . ALA A 1 122 ? 17.909 4.233 -5.487 1.00 97.62 122 ALA A N 1
ATOM 850 C CA . ALA A 1 122 ? 18.126 4.065 -4.049 1.00 97.62 122 ALA A CA 1
ATOM 851 C C . ALA A 1 122 ? 17.448 5.173 -3.223 1.00 97.62 122 ALA A C 1
ATOM 853 O O . ALA A 1 122 ? 16.856 4.888 -2.184 1.00 97.62 122 ALA A O 1
ATOM 854 N N . ALA A 1 123 ? 17.488 6.421 -3.698 1.00 97.94 123 ALA A N 1
ATOM 855 C CA . ALA A 1 123 ? 16.811 7.535 -3.044 1.00 97.94 123 ALA A CA 1
ATOM 856 C C . ALA A 1 123 ? 15.287 7.389 -3.149 1.00 97.94 123 ALA A C 1
ATOM 858 O O . ALA A 1 123 ? 14.590 7.560 -2.149 1.00 97.94 123 ALA A O 1
ATOM 859 N N . SER A 1 124 ? 14.780 6.979 -4.319 1.00 98.19 124 SER A N 1
ATOM 860 C CA . SER A 1 124 ? 13.357 6.684 -4.518 1.00 98.19 124 SER A CA 1
ATOM 861 C C . SER A 1 124 ? 12.856 5.599 -3.565 1.00 98.19 124 SER A C 1
ATOM 863 O O . SER A 1 124 ? 11.836 5.794 -2.910 1.00 98.19 124 SER A O 1
ATOM 865 N N . ARG A 1 125 ? 13.599 4.493 -3.408 1.00 98.31 125 ARG A N 1
ATOM 866 C CA . ARG A 1 125 ? 13.245 3.434 -2.449 1.00 98.31 125 ARG A CA 1
ATOM 867 C C . ARG A 1 125 ? 13.201 3.935 -1.010 1.00 98.31 125 ARG A C 1
ATOM 869 O O . ARG A 1 125 ? 12.250 3.622 -0.307 1.00 98.31 125 ARG A O 1
ATOM 876 N N . THR A 1 126 ? 14.174 4.740 -0.582 1.00 97.75 126 THR A N 1
ATOM 877 C CA . THR A 1 126 ? 14.184 5.323 0.771 1.00 97.75 126 THR A CA 1
ATOM 878 C C . THR A 1 126 ? 12.965 6.216 1.009 1.00 97.75 126 THR A C 1
ATOM 880 O O . THR A 1 126 ? 12.275 6.055 2.018 1.00 97.75 126 THR A O 1
ATOM 883 N N . ALA A 1 127 ? 12.655 7.111 0.066 1.00 96.69 127 ALA A N 1
ATOM 884 C CA . ALA A 1 127 ? 11.507 8.013 0.162 1.00 96.69 127 ALA A CA 1
ATOM 885 C C . ALA A 1 127 ? 10.161 7.263 0.176 1.00 96.69 127 ALA A C 1
ATOM 887 O O . ALA A 1 127 ? 9.227 7.667 0.864 1.00 96.69 127 ALA A O 1
ATOM 888 N N . ALA A 1 128 ? 10.083 6.127 -0.518 1.00 98.06 128 ALA A N 1
ATOM 889 C CA . ALA A 1 128 ? 8.884 5.307 -0.662 1.00 98.06 128 ALA A CA 1
ATOM 890 C C . ALA A 1 128 ? 8.506 4.476 0.579 1.00 98.06 128 ALA A C 1
ATOM 892 O O . ALA A 1 128 ? 7.639 3.603 0.495 1.00 98.06 128 ALA A O 1
ATOM 893 N N . THR A 1 129 ? 9.153 4.672 1.730 1.00 98.31 129 THR A N 1
ATOM 894 C CA . THR A 1 129 ? 8.905 3.845 2.925 1.00 98.31 129 THR A CA 1
ATOM 895 C C . THR A 1 129 ? 7.965 4.465 3.948 1.00 98.31 129 THR A C 1
ATOM 897 O O . THR A 1 129 ? 7.326 3.712 4.681 1.00 98.31 129 THR A O 1
ATOM 900 N N . GLY A 1 130 ? 7.876 5.796 3.988 1.00 98.25 130 GLY A N 1
ATOM 901 C CA . GLY A 1 130 ? 7.223 6.534 5.067 1.00 98.25 130 GLY A CA 1
ATOM 902 C C . GLY A 1 130 ? 5.695 6.468 5.065 1.00 98.25 130 GLY A C 1
ATOM 903 O O . GLY A 1 130 ? 5.057 6.048 4.096 1.00 98.25 130 GLY A O 1
ATOM 904 N N . ILE A 1 131 ? 5.103 6.930 6.166 1.00 98.62 131 ILE A N 1
ATOM 905 C CA . ILE A 1 131 ? 3.654 7.145 6.284 1.00 98.62 131 ILE A CA 1
ATOM 906 C C . ILE A 1 131 ? 3.215 8.209 5.271 1.00 98.62 131 ILE A C 1
ATOM 908 O O . ILE A 1 131 ? 3.839 9.264 5.169 1.00 98.62 131 ILE A O 1
ATOM 912 N N . GLY A 1 132 ? 2.158 7.919 4.516 1.00 98.50 132 GLY A N 1
ATOM 913 C CA . GLY A 1 132 ? 1.657 8.717 3.402 1.00 98.50 132 GLY A CA 1
ATOM 914 C C . GLY A 1 132 ? 2.160 8.264 2.028 1.00 98.50 132 GLY A C 1
ATOM 915 O O . GLY A 1 132 ? 1.552 8.618 1.016 1.00 98.50 132 GLY A O 1
ATOM 916 N N . ALA A 1 133 ? 3.226 7.458 1.956 1.00 98.69 133 ALA A N 1
ATOM 917 C CA . ALA A 1 133 ? 3.825 7.057 0.682 1.00 98.69 133 ALA A CA 1
ATOM 918 C C . ALA A 1 133 ? 3.028 5.976 -0.072 1.00 98.69 133 ALA A C 1
ATOM 920 O O . ALA A 1 133 ? 3.226 5.816 -1.277 1.00 98.69 133 ALA A O 1
ATOM 921 N N . GLY A 1 134 ? 2.130 5.235 0.593 1.00 98.81 134 GLY A N 1
ATOM 922 C CA . GLY A 1 134 ? 1.506 4.040 0.018 1.00 98.81 134 GLY A CA 1
ATOM 923 C C . GLY A 1 134 ? 0.729 4.297 -1.273 1.00 98.81 134 GLY A C 1
ATOM 924 O O . GLY A 1 134 ? 0.858 3.531 -2.233 1.00 98.81 134 GLY A O 1
ATOM 925 N N . MET A 1 135 ? -0.016 5.404 -1.338 1.00 98.75 135 MET A N 1
ATOM 926 C CA . MET A 1 135 ? -0.780 5.785 -2.531 1.00 98.75 135 MET A CA 1
ATOM 927 C C . MET A 1 135 ? 0.130 6.116 -3.718 1.00 98.75 135 MET A C 1
ATOM 929 O O . MET A 1 135 ? -0.046 5.579 -4.813 1.00 98.75 135 MET A O 1
ATOM 933 N N . ALA A 1 136 ? 1.159 6.939 -3.499 1.00 98.69 136 ALA A N 1
ATOM 934 C CA . ALA A 1 136 ? 2.122 7.295 -4.539 1.00 98.69 136 ALA A CA 1
ATOM 935 C C . ALA A 1 136 ? 2.873 6.060 -5.063 1.00 98.69 136 ALA A C 1
ATOM 937 O O . ALA A 1 136 ? 3.000 5.878 -6.274 1.00 98.69 136 ALA A O 1
ATOM 938 N N . ASN A 1 137 ? 3.300 5.174 -4.161 1.00 98.88 137 ASN A N 1
ATOM 939 C CA . ASN A 1 137 ? 3.946 3.917 -4.527 1.00 98.88 137 ASN A CA 1
ATOM 940 C C . ASN A 1 137 ? 3.012 3.021 -5.348 1.00 98.88 137 ASN A C 1
ATOM 942 O O . ASN A 1 137 ? 3.409 2.491 -6.382 1.00 98.88 137 ASN A O 1
ATOM 946 N N . THR A 1 138 ? 1.760 2.862 -4.909 1.00 98.88 138 THR A N 1
ATOM 947 C CA . THR A 1 138 ? 0.757 2.037 -5.600 1.00 98.88 138 THR A CA 1
ATOM 948 C C . THR A 1 138 ? 0.510 2.554 -7.013 1.00 98.88 138 THR A C 1
ATOM 950 O O . THR A 1 138 ? 0.531 1.769 -7.962 1.00 98.88 138 THR A O 1
ATOM 953 N N . ASN A 1 139 ? 0.380 3.873 -7.175 1.00 98.75 139 ASN A N 1
ATOM 954 C CA . ASN A 1 139 ? 0.254 4.514 -8.481 1.00 98.75 139 ASN A CA 1
ATOM 955 C C . ASN A 1 139 ? 1.497 4.304 -9.358 1.00 98.75 139 ASN A C 1
ATOM 957 O O . ASN A 1 139 ? 1.354 4.036 -10.550 1.00 98.75 139 ASN A O 1
ATOM 961 N N . GLN A 1 140 ? 2.706 4.360 -8.790 1.00 98.62 140 GLN A N 1
ATOM 962 C CA . GLN A 1 140 ? 3.941 4.084 -9.529 1.00 98.62 140 GLN A CA 1
ATOM 963 C C . GLN A 1 140 ? 3.995 2.630 -10.019 1.00 98.62 140 GLN A C 1
ATOM 965 O O . GLN A 1 140 ? 4.286 2.385 -11.191 1.00 98.62 140 GLN A O 1
ATOM 970 N N . ILE A 1 141 ? 3.679 1.659 -9.154 1.00 98.88 141 ILE A N 1
ATOM 971 C CA . ILE A 1 141 ? 3.634 0.237 -9.528 1.00 98.88 141 ILE A CA 1
ATOM 972 C C . ILE A 1 141 ? 2.573 0.027 -10.617 1.00 98.88 141 ILE A C 1
ATOM 974 O O . ILE A 1 141 ? 2.852 -0.612 -11.629 1.00 98.88 141 ILE A O 1
ATOM 978 N N . TYR A 1 142 ? 1.381 0.611 -10.459 1.00 98.88 142 TYR A N 1
ATOM 979 C CA . TYR A 1 142 ? 0.318 0.556 -11.463 1.00 98.88 142 TYR A CA 1
ATOM 980 C C . TYR A 1 142 ? 0.753 1.141 -12.813 1.00 98.88 142 TYR A C 1
ATOM 982 O O . TYR A 1 142 ? 0.550 0.509 -13.850 1.00 98.88 142 TYR A O 1
ATOM 990 N N . ALA A 1 143 ? 1.415 2.299 -12.810 1.00 98.69 143 ALA A N 1
ATOM 991 C CA . ALA A 1 143 ? 1.904 2.938 -14.025 1.00 98.69 143 ALA A CA 1
ATOM 992 C C . ALA A 1 143 ? 2.915 2.058 -14.777 1.00 98.69 143 ALA A C 1
ATOM 994 O O . ALA A 1 143 ? 2.876 1.984 -16.006 1.00 98.69 143 ALA A O 1
ATOM 995 N N . ARG A 1 144 ? 3.804 1.359 -14.061 1.00 98.69 144 ARG A N 1
ATOM 996 C CA . ARG A 1 144 ? 4.768 0.449 -14.695 1.00 98.69 144 ARG A CA 1
ATOM 997 C C . ARG A 1 144 ? 4.108 -0.841 -15.171 1.00 98.69 144 ARG A C 1
ATOM 999 O O . ARG A 1 144 ? 4.267 -1.203 -16.330 1.00 98.69 144 ARG A O 1
ATOM 1006 N N . LEU A 1 145 ? 3.346 -1.519 -14.317 1.00 98.75 145 LEU A N 1
ATOM 1007 C CA . LEU A 1 145 ? 2.842 -2.855 -14.632 1.00 98.75 145 LEU A CA 1
ATOM 1008 C C . LEU A 1 145 ? 1.603 -2.839 -15.524 1.00 98.75 145 LEU A C 1
ATOM 1010 O O . LEU A 1 145 ? 1.548 -3.617 -16.469 1.00 98.75 145 LEU A O 1
ATOM 1014 N N . THR A 1 146 ? 0.633 -1.965 -15.259 1.00 98.69 146 THR A N 1
ATOM 1015 C CA . THR A 1 146 ? -0.615 -1.911 -16.035 1.00 98.69 146 THR A CA 1
ATOM 1016 C C . THR A 1 146 ? -0.497 -0.927 -17.189 1.00 98.69 146 THR A C 1
ATOM 1018 O O . THR A 1 146 ? -0.633 -1.333 -18.338 1.00 98.69 146 THR A O 1
ATOM 1021 N N . THR A 1 147 ? -0.195 0.349 -16.924 1.00 98.56 147 THR A N 1
ATOM 1022 C CA . THR A 1 147 ? -0.220 1.370 -17.988 1.00 98.56 147 THR A CA 1
ATOM 1023 C C . THR A 1 147 ? 0.847 1.124 -19.054 1.00 98.56 147 THR A C 1
ATOM 1025 O O . THR A 1 147 ? 0.538 1.152 -20.240 1.00 98.56 147 THR A O 1
ATOM 1028 N N . ALA A 1 148 ? 2.096 0.871 -18.653 1.00 98.44 148 ALA A N 1
ATOM 1029 C CA . ALA A 1 148 ? 3.178 0.576 -19.594 1.00 98.44 148 ALA A CA 1
ATOM 1030 C C . ALA A 1 148 ? 3.275 -0.923 -19.932 1.00 98.44 148 ALA A C 1
ATOM 1032 O O . ALA A 1 148 ? 3.541 -1.287 -21.074 1.00 98.44 148 ALA A O 1
ATOM 1033 N N . GLY A 1 149 ? 3.065 -1.792 -18.940 1.00 98.25 149 GLY A N 1
ATOM 1034 C CA . GLY A 1 149 ? 3.281 -3.234 -19.053 1.00 98.25 149 GLY A CA 1
ATOM 1035 C C . GLY A 1 149 ? 2.074 -4.066 -19.486 1.00 98.25 149 GLY A C 1
ATOM 1036 O O . GLY A 1 149 ? 2.234 -5.259 -19.732 1.00 98.25 149 GLY A O 1
ATOM 1037 N N . SER A 1 150 ? 0.881 -3.469 -19.578 1.00 98.31 150 SER A N 1
ATOM 1038 C CA . SER A 1 150 ? -0.382 -4.146 -19.926 1.00 98.31 150 SER A CA 1
ATOM 1039 C C . SER A 1 150 ? -0.758 -5.337 -19.025 1.00 98.31 150 SER A C 1
ATOM 1041 O O . SER A 1 150 ? -1.562 -6.184 -19.416 1.00 98.31 150 SER A O 1
ATOM 1043 N N . ALA A 1 151 ? -0.198 -5.431 -17.816 1.00 98.56 151 ALA A N 1
ATOM 1044 C CA . ALA A 1 151 ? -0.596 -6.440 -16.844 1.00 98.56 151 ALA A CA 1
ATOM 1045 C C . ALA A 1 151 ? -2.023 -6.168 -16.342 1.00 98.56 151 ALA A C 1
ATOM 1047 O O . ALA A 1 151 ? -2.424 -5.022 -16.161 1.00 98.56 151 ALA A O 1
ATOM 1048 N N . LEU A 1 152 ? -2.784 -7.229 -16.073 1.00 98.62 152 LEU A N 1
ATOM 1049 C CA . LEU A 1 152 ? -4.091 -7.105 -15.430 1.00 98.62 152 LEU A CA 1
ATOM 1050 C C . LEU A 1 152 ? -3.914 -6.709 -13.961 1.00 98.62 152 LEU A C 1
ATOM 1052 O O . LEU A 1 152 ? -3.065 -7.266 -13.262 1.00 98.62 152 LEU A O 1
ATOM 1056 N N . THR A 1 153 ? -4.763 -5.814 -13.461 1.00 98.56 153 THR A N 1
ATOM 1057 C CA . THR A 1 153 ? -4.729 -5.364 -12.059 1.00 98.56 153 THR A CA 1
ATOM 1058 C C . THR A 1 153 ? -4.923 -6.505 -11.063 1.00 98.56 153 THR A C 1
ATOM 1060 O O . THR A 1 153 ? -4.333 -6.489 -9.990 1.00 98.56 153 THR A O 1
ATOM 1063 N N . SER A 1 154 ? -5.659 -7.554 -11.427 1.00 98.31 154 SER A N 1
ATOM 1064 C CA . SER A 1 154 ? -5.843 -8.745 -10.590 1.00 98.31 154 SER A CA 1
ATOM 1065 C C . SER A 1 154 ? -4.591 -9.623 -10.447 1.00 98.31 154 SER A C 1
ATOM 1067 O O . SER A 1 154 ? -4.608 -10.568 -9.665 1.00 98.31 154 SER A O 1
ATOM 1069 N N . ALA A 1 155 ? -3.521 -9.366 -11.208 1.00 98.56 155 ALA A N 1
ATOM 1070 C CA . ALA A 1 155 ? -2.350 -10.242 -11.276 1.00 98.56 155 ALA A CA 1
ATOM 1071 C C . ALA A 1 155 ? -1.228 -9.886 -10.285 1.00 98.56 155 ALA A C 1
ATOM 1073 O O . ALA A 1 155 ? -0.266 -10.642 -10.176 1.00 98.56 155 ALA A O 1
ATOM 1074 N N . TYR A 1 156 ? -1.304 -8.747 -9.591 1.00 98.88 156 TYR A N 1
ATOM 1075 C CA . TYR A 1 156 ? -0.241 -8.283 -8.695 1.00 98.88 156 TYR A CA 1
ATOM 1076 C C . TYR A 1 156 ? -0.782 -7.427 -7.541 1.00 98.88 156 TYR A C 1
ATOM 1078 O O . TYR A 1 156 ? -1.839 -6.806 -7.649 1.00 98.88 156 TYR A O 1
ATOM 1086 N N . ALA A 1 157 ? -0.040 -7.377 -6.432 1.00 98.81 157 ALA A N 1
ATOM 1087 C CA . ALA A 1 157 ? -0.498 -6.818 -5.157 1.00 98.81 157 ALA A CA 1
ATOM 1088 C C . ALA A 1 157 ? -1.035 -5.377 -5.248 1.00 98.81 157 ALA A C 1
ATOM 1090 O O . ALA A 1 157 ? -2.148 -5.092 -4.807 1.00 98.81 157 ALA A O 1
ATOM 1091 N N . ALA A 1 158 ? -0.259 -4.467 -5.842 1.00 98.88 158 ALA A N 1
ATOM 1092 C CA . ALA A 1 158 ? -0.662 -3.068 -5.978 1.00 98.88 158 ALA A CA 1
ATOM 1093 C C . ALA A 1 158 ? -1.824 -2.880 -6.968 1.00 98.88 158 ALA A C 1
ATOM 1095 O O . ALA A 1 158 ? -2.615 -1.961 -6.800 1.00 98.88 158 ALA A O 1
ATOM 1096 N N . GLY A 1 159 ? -1.958 -3.754 -7.970 1.00 98.81 159 GLY A N 1
ATOM 1097 C CA . GLY A 1 159 ? -3.068 -3.721 -8.920 1.00 98.81 159 GLY A CA 1
ATOM 1098 C C . GLY A 1 159 ? -4.391 -4.086 -8.252 1.00 98.81 159 GLY A C 1
ATOM 1099 O O . GLY A 1 159 ? -5.387 -3.398 -8.464 1.00 98.81 159 GLY A O 1
ATOM 1100 N N . ILE A 1 160 ? -4.379 -5.101 -7.380 1.00 98.88 160 ILE A N 1
ATOM 1101 C CA . ILE A 1 160 ? -5.538 -5.486 -6.564 1.00 98.88 160 ILE A CA 1
ATOM 1102 C C . ILE A 1 160 ? -5.961 -4.316 -5.677 1.00 98.88 160 ILE A C 1
ATOM 1104 O O . ILE A 1 160 ? -7.148 -4.012 -5.588 1.00 98.88 160 ILE A O 1
ATOM 1108 N N . ALA A 1 161 ? -4.991 -3.639 -5.056 1.00 98.75 161 ALA A N 1
ATOM 1109 C CA . ALA A 1 161 ? -5.268 -2.483 -4.218 1.00 98.75 161 ALA A CA 1
ATOM 1110 C C . ALA A 1 161 ? -5.855 -1.307 -5.000 1.00 98.75 161 ALA A C 1
ATOM 1112 O O . ALA A 1 161 ? -6.872 -0.755 -4.597 1.00 98.75 161 ALA A O 1
ATOM 1113 N N . TRP A 1 162 ? -5.252 -0.984 -6.143 1.00 98.62 162 TRP A N 1
ATOM 1114 C CA . TRP A 1 162 ? -5.672 0.113 -7.010 1.00 98.62 162 TRP A CA 1
ATOM 1115 C C . TRP A 1 162 ? -7.085 -0.083 -7.579 1.00 98.62 162 TRP A C 1
ATOM 1117 O O . TRP A 1 162 ? -7.837 0.872 -7.733 1.00 98.62 162 TRP A O 1
ATOM 1127 N N . ALA A 1 163 ? -7.467 -1.326 -7.890 1.00 98.44 163 ALA A N 1
ATOM 1128 C CA . ALA A 1 163 ? -8.797 -1.648 -8.408 1.00 98.44 163 ALA A CA 1
ATOM 1129 C C . ALA A 1 163 ? -9.878 -1.750 -7.315 1.00 98.44 163 ALA A C 1
ATOM 1131 O O . ALA A 1 163 ? -11.065 -1.863 -7.633 1.00 98.44 163 ALA A O 1
ATOM 1132 N N . TYR A 1 164 ? -9.492 -1.760 -6.036 1.00 98.56 164 TYR A N 1
ATOM 1133 C CA . TYR A 1 164 ? -10.429 -1.941 -4.938 1.00 98.56 164 TYR A CA 1
ATOM 1134 C C . TYR A 1 164 ? -11.265 -0.680 -4.710 1.00 98.56 164 TYR A C 1
ATOM 1136 O O . TYR A 1 164 ? -10.754 0.434 -4.602 1.00 98.56 164 TYR A O 1
ATOM 1144 N N . THR A 1 165 ? -12.576 -0.873 -4.578 1.00 97.50 165 THR A N 1
ATOM 1145 C CA . THR A 1 165 ? -13.508 0.188 -4.201 1.00 97.50 165 THR A CA 1
ATOM 1146 C C . THR A 1 165 ? -14.393 -0.289 -3.064 1.00 97.50 165 THR A C 1
ATOM 1148 O O . THR A 1 165 ? -14.782 -1.455 -3.004 1.00 97.50 165 THR A O 1
ATOM 1151 N N . ASN A 1 166 ? -14.711 0.616 -2.145 1.00 96.81 166 ASN A N 1
ATOM 1152 C CA . ASN A 1 166 ? -15.653 0.339 -1.069 1.00 96.81 166 ASN A CA 1
ATOM 1153 C C . ASN A 1 166 ? -16.325 1.630 -0.621 1.00 96.81 166 ASN A C 1
ATOM 1155 O O . ASN A 1 166 ? -15.675 2.671 -0.542 1.00 96.81 166 ASN A O 1
ATOM 1159 N N . ASN A 1 167 ? -17.626 1.558 -0.343 1.00 94.62 167 ASN A N 1
ATOM 1160 C CA . ASN A 1 167 ? -18.424 2.690 0.130 1.00 94.62 167 ASN A CA 1
ATOM 1161 C C . ASN A 1 167 ? -18.267 3.978 -0.717 1.00 94.62 167 ASN A C 1
ATOM 1163 O O . ASN A 1 167 ? -18.180 5.084 -0.189 1.00 94.62 167 ASN A O 1
ATOM 1167 N N . GLY A 1 168 ? -18.171 3.831 -2.045 1.00 94.19 168 GLY A N 1
ATOM 1168 C CA . GLY A 1 168 ? -17.991 4.954 -2.974 1.00 94.19 168 GLY A CA 1
ATOM 1169 C C . GLY A 1 168 ? -16.586 5.573 -2.997 1.00 94.19 168 GLY A C 1
ATOM 1170 O O . GLY A 1 168 ? -16.410 6.618 -3.615 1.00 94.19 168 GLY A O 1
ATOM 1171 N N . ARG A 1 169 ? -15.593 4.953 -2.345 1.00 96.00 169 ARG A N 1
ATOM 1172 C CA . ARG A 1 169 ? -14.181 5.374 -2.352 1.00 96.00 169 ARG A CA 1
ATOM 1173 C C . ARG A 1 169 ? -13.333 4.474 -3.243 1.00 96.00 169 ARG A C 1
ATOM 1175 O O . ARG A 1 169 ? -13.527 3.257 -3.228 1.00 96.00 169 ARG A O 1
ATOM 1182 N N . SER A 1 170 ? -12.387 5.069 -3.969 1.00 95.50 170 SER A N 1
ATOM 1183 C CA . SER A 1 170 ? -11.496 4.396 -4.934 1.00 95.50 170 SER A CA 1
ATOM 1184 C C . SER A 1 170 ? -10.009 4.706 -4.741 1.00 95.50 170 SER A C 1
ATOM 1186 O O . SER A 1 170 ? -9.171 4.147 -5.430 1.00 95.50 170 SER A O 1
ATOM 1188 N N . ASP A 1 171 ? -9.660 5.583 -3.807 1.00 95.81 171 ASP A N 1
ATOM 1189 C CA . ASP A 1 171 ? -8.297 5.964 -3.413 1.00 95.81 171 ASP A CA 1
ATOM 1190 C C . ASP A 1 171 ? -7.668 4.965 -2.413 1.00 95.81 171 ASP A C 1
ATOM 1192 O O . ASP A 1 171 ? -6.866 5.321 -1.544 1.00 95.81 171 ASP A O 1
ATOM 1196 N N . TRP A 1 172 ? -8.041 3.687 -2.537 1.00 98.62 172 TRP A N 1
ATOM 1197 C CA . TRP A 1 172 ? -7.433 2.584 -1.799 1.00 98.62 172 TRP A CA 1
ATOM 1198 C C . TRP A 1 172 ? -6.091 2.200 -2.420 1.00 98.62 172 TRP A C 1
ATOM 1200 O O . TRP A 1 172 ? -5.900 2.234 -3.634 1.00 98.62 172 TRP A O 1
ATOM 1210 N N . HIS A 1 173 ? -5.140 1.824 -1.573 1.00 98.88 173 HIS A N 1
ATOM 1211 C CA . HIS A 1 173 ? -3.778 1.543 -1.988 1.00 98.88 173 HIS A CA 1
ATOM 1212 C C . HIS A 1 173 ? -3.122 0.449 -1.152 1.00 98.88 173 HIS A C 1
ATOM 1214 O O . HIS A 1 173 ? -3.576 0.083 -0.066 1.00 98.88 173 HIS A O 1
ATOM 1220 N N . LEU A 1 174 ? -2.037 -0.104 -1.690 1.00 98.88 174 LEU A N 1
ATOM 1221 C CA . LEU A 1 174 ? -1.186 -1.030 -0.963 1.00 98.88 174 LEU A CA 1
ATOM 1222 C C . LEU A 1 174 ? -0.330 -0.199 0.016 1.00 98.88 174 LEU A C 1
ATOM 1224 O O . LEU A 1 174 ? 0.355 0.734 -0.427 1.00 98.88 174 LEU A O 1
ATOM 1228 N N . PRO A 1 175 ? -0.361 -0.491 1.329 1.00 98.94 175 PRO A N 1
ATOM 1229 C CA . PRO A 1 175 ? 0.314 0.327 2.336 1.00 98.94 175 PRO A CA 1
ATOM 1230 C C . PRO A 1 175 ? 1.817 0.390 2.075 1.00 98.94 175 PRO A C 1
ATOM 1232 O O . PRO A 1 175 ? 2.415 -0.598 1.652 1.00 98.94 175 PRO A O 1
ATOM 1235 N N . SER A 1 176 ? 2.455 1.522 2.358 1.00 98.94 176 SER A N 1
ATOM 1236 C CA . SER A 1 176 ? 3.914 1.609 2.434 1.00 98.94 176 SER A CA 1
ATOM 1237 C C . SER A 1 176 ? 4.458 0.721 3.558 1.00 98.94 176 SER A C 1
ATOM 1239 O O . SER A 1 176 ? 3.720 0.218 4.409 1.00 98.94 176 SER A O 1
ATOM 1241 N N . LYS A 1 177 ? 5.778 0.517 3.588 1.00 98.62 177 LYS A N 1
ATOM 1242 C CA . LYS A 1 177 ? 6.452 -0.249 4.645 1.00 98.62 177 LYS A CA 1
ATOM 1243 C C . LYS A 1 177 ? 6.067 0.230 6.048 1.00 98.62 177 LYS A C 1
ATOM 1245 O O . LYS A 1 177 ? 5.832 -0.601 6.923 1.00 98.62 177 LYS A O 1
ATOM 1250 N N . ASP A 1 178 ? 6.021 1.540 6.266 1.00 98.75 178 ASP A N 1
ATOM 1251 C CA . ASP A 1 178 ? 5.745 2.098 7.588 1.00 98.75 178 ASP A CA 1
ATOM 1252 C C . ASP A 1 178 ? 4.242 2.146 7.893 1.00 98.75 178 ASP A C 1
ATOM 1254 O O . ASP A 1 178 ? 3.854 1.934 9.039 1.00 98.75 178 ASP A O 1
ATOM 1258 N N . GLU A 1 179 ? 3.380 2.319 6.888 1.00 98.88 179 GLU A N 1
ATOM 1259 C CA . GLU A 1 179 ? 1.922 2.187 7.058 1.00 98.88 179 GLU A CA 1
ATOM 1260 C C . GLU A 1 179 ? 1.533 0.750 7.421 1.00 98.88 179 GLU A C 1
ATOM 1262 O O . GLU A 1 179 ? 0.709 0.529 8.307 1.00 98.88 179 GLU A O 1
ATOM 1267 N N . LEU A 1 180 ? 2.174 -0.242 6.795 1.00 98.81 180 LEU A N 1
ATOM 1268 C CA . LEU A 1 180 ? 1.946 -1.651 7.103 1.00 98.81 180 LEU A CA 1
ATOM 1269 C C . LEU A 1 180 ? 2.423 -2.007 8.520 1.00 98.81 180 LEU A C 1
ATOM 1271 O O . LEU A 1 180 ? 1.821 -2.852 9.181 1.00 98.81 180 LEU A O 1
ATOM 1275 N N . ASN A 1 181 ? 3.475 -1.345 9.012 1.00 98.62 181 ASN A N 1
ATOM 1276 C CA . ASN A 1 181 ? 3.914 -1.463 10.403 1.00 98.62 181 ASN A CA 1
ATOM 1277 C C . ASN A 1 181 ? 2.860 -0.948 11.389 1.00 98.62 181 ASN A C 1
ATOM 1279 O O . ASN A 1 181 ? 2.560 -1.628 12.369 1.00 98.62 181 ASN A O 1
ATOM 1283 N N . GLU A 1 182 ? 2.245 0.203 11.112 1.00 98.69 182 GLU A N 1
ATOM 1284 C CA . GLU A 1 182 ? 1.127 0.703 11.923 1.00 98.69 182 GLU A CA 1
ATOM 1285 C C . GLU A 1 182 ? -0.077 -0.242 11.874 1.00 98.69 182 GLU A C 1
ATOM 1287 O O . GLU A 1 182 ? -0.701 -0.516 12.902 1.00 98.69 182 GLU A O 1
ATOM 1292 N N . LEU A 1 183 ? -0.360 -0.819 10.704 1.00 98.75 183 LEU A N 1
ATOM 1293 C CA . LEU A 1 183 ? -1.424 -1.803 10.563 1.00 98.75 183 LEU A CA 1
ATOM 1294 C C . LEU A 1 183 ? -1.144 -3.080 11.366 1.00 98.75 183 LEU A C 1
ATOM 1296 O O . LEU A 1 183 ? -2.060 -3.607 11.991 1.00 98.75 183 LEU A O 1
ATOM 1300 N N . CYS A 1 184 ? 0.109 -3.543 11.430 1.00 98.56 184 CYS A N 1
ATOM 1301 C CA . CYS A 1 184 ? 0.499 -4.658 12.296 1.00 98.56 184 CYS A CA 1
ATOM 1302 C C . CYS A 1 184 ? 0.276 -4.329 13.779 1.00 98.56 184 CYS A C 1
ATOM 1304 O O . CYS A 1 184 ? -0.314 -5.135 14.504 1.00 98.56 184 CYS A O 1
ATOM 1306 N N . LYS A 1 185 ? 0.688 -3.136 14.239 1.00 98.38 185 LYS A N 1
ATOM 1307 C CA . LYS A 1 185 ? 0.468 -2.693 15.630 1.00 98.38 185 LYS A CA 1
ATOM 1308 C C . LYS A 1 185 ? -1.014 -2.700 15.988 1.00 98.38 185 LYS A C 1
ATOM 1310 O O . LYS A 1 185 ? -1.394 -3.155 17.071 1.00 98.38 185 LYS A O 1
ATOM 1315 N N . TYR A 1 186 ? -1.851 -2.229 15.062 1.00 98.38 186 TYR A N 1
ATOM 1316 C CA . TYR A 1 186 ? -3.296 -2.305 15.198 1.00 98.38 186 TYR A CA 1
ATOM 1317 C C . TYR A 1 186 ? -3.777 -3.755 15.229 1.00 98.38 186 TYR A C 1
ATOM 1319 O O . TYR A 1 186 ? -4.433 -4.138 16.191 1.00 98.38 186 TYR A O 1
ATOM 1327 N N . ALA A 1 187 ? -3.438 -4.575 14.237 1.00 98.19 187 ALA A N 1
ATOM 1328 C CA . ALA A 1 187 ? -3.912 -5.952 14.132 1.00 98.19 187 ALA A CA 1
ATOM 1329 C C . ALA A 1 187 ? -3.596 -6.760 15.398 1.00 98.19 187 ALA A C 1
ATOM 1331 O O . ALA A 1 187 ? -4.479 -7.403 15.962 1.00 98.19 187 ALA A O 1
ATOM 1332 N N . LYS A 1 188 ? -2.368 -6.635 15.909 1.00 97.50 188 LYS A N 1
ATOM 1333 C CA . LYS A 1 188 ? -1.902 -7.316 17.123 1.00 97.50 188 LYS A CA 1
ATOM 1334 C C . LYS A 1 188 ? -2.303 -6.614 18.422 1.00 97.50 188 LYS A C 1
ATOM 1336 O O . LYS A 1 188 ? -1.982 -7.105 19.496 1.00 97.50 188 LYS A O 1
ATOM 1341 N N . ASN A 1 189 ? -2.985 -5.470 18.376 1.00 96.88 189 ASN A N 1
ATOM 1342 C CA . ASN A 1 189 ? -3.349 -4.687 19.561 1.00 96.88 189 ASN A CA 1
ATOM 1343 C C . ASN A 1 189 ? -2.169 -4.445 20.523 1.00 96.88 189 ASN A C 1
ATOM 1345 O O . ASN A 1 189 ? -2.266 -4.703 21.722 1.00 96.88 189 ASN A O 1
ATOM 1349 N N . THR A 1 190 ? -1.031 -3.994 19.996 1.00 96.88 190 THR A N 1
ATOM 1350 C CA . THR A 1 190 ? 0.212 -3.920 20.783 1.00 96.88 190 THR A CA 1
ATOM 1351 C C . THR A 1 190 ? 0.205 -2.805 21.831 1.00 96.88 190 THR A C 1
ATOM 1353 O O . THR A 1 190 ? 0.992 -2.842 22.772 1.00 96.88 190 THR A O 1
ATOM 1356 N N . GLY A 1 191 ? -0.653 -1.791 21.665 1.00 95.25 191 GLY A N 1
ATOM 1357 C CA . GLY A 1 191 ? -0.654 -0.584 22.498 1.00 95.25 191 GLY A CA 1
ATOM 1358 C C . GLY A 1 191 ? 0.571 0.315 22.283 1.00 95.25 191 GLY A C 1
ATOM 1359 O O . GLY A 1 191 ? 0.770 1.267 23.034 1.00 95.25 191 GLY A O 1
ATOM 1360 N N . GLN A 1 192 ? 1.402 0.025 21.276 1.00 96.62 192 GLN A N 1
ATOM 1361 C CA . GLN A 1 192 ? 2.567 0.840 20.942 1.00 96.62 192 GLN A CA 1
ATOM 1362 C C . GLN A 1 192 ? 2.144 2.218 20.426 1.00 96.62 192 GLN A C 1
ATOM 1364 O O . GLN A 1 192 ? 1.113 2.368 19.769 1.00 96.62 192 GLN A O 1
ATOM 1369 N N . ALA A 1 193 ? 2.985 3.221 20.682 1.00 95.50 193 ALA A N 1
ATOM 1370 C CA . ALA A 1 193 ? 2.793 4.553 20.131 1.00 95.50 193 ALA A CA 1
ATOM 1371 C C . ALA A 1 193 ? 2.798 4.533 18.591 1.00 95.50 193 ALA A C 1
ATOM 1373 O O . ALA A 1 193 ? 3.515 3.749 17.949 1.00 95.50 193 ALA A O 1
ATOM 1374 N N . ALA A 1 194 ? 2.000 5.434 18.021 1.00 95.50 194 ALA A N 1
ATOM 1375 C CA . ALA A 1 194 ? 1.882 5.608 16.585 1.00 95.50 194 ALA A CA 1
ATOM 1376 C C . ALA A 1 194 ? 3.202 6.122 15.979 1.00 95.50 194 ALA A C 1
ATOM 1378 O O . ALA A 1 194 ? 3.844 7.014 16.538 1.00 95.50 194 ALA A O 1
ATOM 1379 N N . GLY A 1 195 ? 3.594 5.580 14.826 1.00 94.50 195 GLY A N 1
ATOM 1380 C CA . GLY A 1 195 ? 4.762 6.012 14.053 1.00 94.50 195 GLY A CA 1
ATOM 1381 C C . GLY A 1 195 ? 5.642 4.870 13.529 1.00 94.50 195 GLY A C 1
ATOM 1382 O O . GLY A 1 195 ? 5.962 3.919 14.244 1.00 94.50 195 GLY A O 1
ATOM 1383 N N . GLY A 1 196 ? 6.123 5.016 12.291 1.00 91.88 196 GLY A N 1
ATOM 1384 C CA . GLY A 1 196 ? 6.830 3.965 11.544 1.00 91.88 196 GLY A CA 1
ATOM 1385 C C . GLY A 1 196 ? 8.206 3.538 12.072 1.00 91.88 196 GLY A C 1
ATOM 1386 O O . GLY A 1 196 ? 8.734 2.515 11.641 1.00 91.88 196 GLY A O 1
ATOM 1387 N N . ALA A 1 197 ? 8.799 4.290 13.004 1.00 92.81 197 ALA A N 1
ATOM 1388 C CA . ALA A 1 197 ? 10.152 4.023 13.500 1.00 92.81 197 ALA A CA 1
ATOM 1389 C C . ALA A 1 197 ? 10.227 2.782 14.406 1.00 92.81 197 ALA A C 1
ATOM 1391 O O . ALA A 1 197 ? 11.182 2.008 14.329 1.00 92.81 197 ALA A O 1
ATOM 1392 N N . THR A 1 198 ? 9.227 2.583 15.269 1.00 96.19 198 THR A N 1
ATOM 1393 C CA . THR A 1 198 ? 9.178 1.432 16.177 1.00 96.19 198 THR A CA 1
ATOM 1394 C C . THR A 1 198 ? 8.485 0.269 15.490 1.00 96.19 198 THR A C 1
ATOM 1396 O O . THR A 1 198 ? 7.317 0.384 15.109 1.00 96.19 198 THR A O 1
ATOM 1399 N N . LEU A 1 199 ? 9.194 -0.852 15.365 1.00 96.81 199 LEU A N 1
ATOM 1400 C CA . LEU A 1 199 ? 8.648 -2.066 14.775 1.00 96.81 199 LEU A CA 1
ATOM 1401 C C . LEU A 1 199 ? 7.510 -2.630 15.636 1.00 96.81 199 LEU A C 1
ATOM 1403 O O . LEU A 1 199 ? 7.592 -2.626 16.868 1.00 96.81 199 LEU A O 1
ATOM 1407 N N . CYS A 1 200 ? 6.471 -3.124 14.973 1.00 97.75 200 CYS A N 1
ATOM 1408 C CA . CYS A 1 200 ? 5.413 -3.924 15.568 1.00 97.75 200 CYS A CA 1
ATOM 1409 C C . CYS A 1 200 ? 6.005 -5.062 16.414 1.00 97.75 200 CYS A C 1
ATOM 1411 O O . CYS A 1 200 ? 6.823 -5.840 15.926 1.00 97.75 200 CYS A O 1
ATOM 1413 N N . SER A 1 201 ? 5.623 -5.158 17.687 1.00 96.75 201 SER A N 1
ATOM 1414 C CA . SER A 1 201 ? 6.095 -6.225 18.573 1.00 96.75 201 SER A CA 1
ATOM 1415 C C . SER A 1 201 ? 5.131 -6.482 19.731 1.00 96.75 201 SER A C 1
ATOM 1417 O O . SER A 1 201 ? 4.387 -5.597 20.157 1.00 96.75 201 SER A O 1
ATOM 1419 N N . GLY A 1 202 ? 5.142 -7.715 20.247 1.00 95.00 202 GLY A N 1
ATOM 1420 C CA . GLY A 1 202 ? 4.222 -8.145 21.302 1.00 95.00 202 GLY A CA 1
ATOM 1421 C C . GLY A 1 202 ? 2.757 -8.142 20.849 1.00 95.00 202 GLY A C 1
ATOM 1422 O O . GLY A 1 202 ? 2.468 -8.295 19.664 1.00 95.00 202 GLY A O 1
ATOM 1423 N N . GLY A 1 203 ? 1.834 -7.968 21.795 1.00 95.00 203 GLY A N 1
ATOM 1424 C CA . GLY A 1 203 ? 0.395 -7.935 21.524 1.00 95.00 203 GLY A CA 1
ATOM 1425 C C . GLY A 1 203 ? -0.278 -9.311 21.465 1.00 95.00 203 GLY A C 1
ATOM 1426 O O . GLY A 1 203 ? 0.302 -10.336 21.820 1.00 95.00 203 GLY A O 1
ATOM 1427 N N . ALA A 1 204 ? -1.539 -9.303 21.049 1.00 94.75 204 ALA A N 1
ATOM 1428 C CA . ALA A 1 204 ? -2.399 -10.463 20.871 1.00 94.75 204 ALA A CA 1
ATOM 1429 C C . ALA A 1 204 ? -2.308 -11.045 19.446 1.00 94.75 204 ALA A C 1
ATOM 1431 O O . ALA A 1 204 ? -1.613 -10.529 18.563 1.00 94.75 204 ALA A O 1
ATOM 1432 N N . ASP A 1 205 ? -3.035 -12.141 19.231 1.00 94.81 205 ASP A N 1
ATOM 1433 C CA . ASP A 1 205 ? -3.246 -12.714 17.904 1.00 94.81 205 ASP A CA 1
ATOM 1434 C C . ASP A 1 205 ? -3.983 -11.714 16.995 1.00 94.81 205 ASP A C 1
ATOM 1436 O O . ASP A 1 205 ? -5.025 -11.162 17.362 1.00 94.81 205 ASP A O 1
ATOM 1440 N N . ALA A 1 206 ? -3.442 -11.507 15.794 1.00 95.75 206 ALA A N 1
ATOM 1441 C CA . ALA A 1 206 ? -4.000 -10.632 14.772 1.00 95.75 206 ALA A CA 1
ATOM 1442 C C . ALA A 1 206 ? -5.410 -11.072 14.320 1.00 95.75 206 ALA A C 1
ATOM 1444 O O . ALA A 1 206 ? -6.226 -10.236 13.914 1.00 95.75 206 ALA A O 1
ATOM 1445 N N . ALA A 1 207 ? -5.736 -12.363 14.472 1.00 95.00 207 ALA A N 1
ATOM 1446 C CA . ALA A 1 207 ? -7.048 -12.922 14.155 1.00 95.00 207 ALA A CA 1
ATOM 1447 C C . ALA A 1 207 ? -8.184 -12.289 14.971 1.00 95.00 207 ALA A C 1
ATOM 1449 O O . ALA A 1 207 ? -9.300 -12.161 14.467 1.00 95.00 207 ALA A O 1
ATOM 1450 N N . VAL A 1 208 ? -7.906 -11.802 16.189 1.00 93.44 208 VAL A N 1
ATOM 1451 C CA . VAL A 1 208 ? -8.900 -11.124 17.045 1.00 93.44 208 VAL A CA 1
ATOM 1452 C C . VAL A 1 208 ? -9.443 -9.848 16.389 1.00 93.44 208 VAL A C 1
ATOM 1454 O O . VAL A 1 208 ? -10.565 -9.434 16.674 1.00 93.44 208 VAL A O 1
ATOM 1457 N N . ARG A 1 209 ? -8.672 -9.234 15.484 1.00 94.94 209 ARG A N 1
ATOM 1458 C CA . ARG A 1 209 ? -9.066 -8.041 14.719 1.00 94.94 209 ARG A CA 1
ATOM 1459 C C . ARG A 1 209 ? -9.317 -8.329 13.238 1.00 94.94 209 ARG A C 1
ATOM 1461 O O . ARG A 1 209 ? -9.347 -7.403 12.437 1.00 94.94 209 ARG A O 1
ATOM 1468 N N . GLY A 1 210 ? -9.526 -9.597 12.877 1.00 93.12 210 GLY A N 1
ATOM 1469 C CA . GLY A 1 210 ? -9.898 -9.997 11.518 1.00 93.12 210 GLY A CA 1
ATOM 1470 C C . GLY A 1 210 ? -8.737 -10.036 10.524 1.00 93.12 210 GLY A C 1
ATOM 1471 O O . GLY A 1 210 ? -8.973 -9.938 9.320 1.00 93.12 210 GLY A O 1
ATOM 1472 N N . PHE A 1 211 ? -7.496 -10.171 11.002 1.00 96.81 211 PHE A N 1
ATOM 1473 C CA . PHE A 1 211 ? -6.310 -10.337 10.160 1.00 96.81 211 PHE A CA 1
ATOM 1474 C C . PHE A 1 211 ? -5.777 -11.762 10.237 1.00 96.81 211 PHE A C 1
ATOM 1476 O O . PHE A 1 211 ? -5.727 -12.367 11.304 1.00 96.81 211 PHE A O 1
ATOM 1483 N N . THR A 1 212 ? -5.292 -12.276 9.113 1.00 96.88 212 THR A N 1
ATOM 1484 C CA . THR A 1 212 ? -4.565 -13.547 9.084 1.00 96.88 212 THR A CA 1
ATOM 1485 C C . THR A 1 212 ? -3.160 -13.352 9.661 1.00 96.88 212 THR A C 1
ATOM 1487 O O . THR A 1 212 ? -2.462 -12.417 9.267 1.00 96.88 212 THR A O 1
ATOM 1490 N N . ALA A 1 213 ? -2.716 -14.226 10.569 1.00 95.94 213 ALA A N 1
ATOM 1491 C CA . ALA A 1 213 ? -1.377 -14.188 11.164 1.00 95.94 213 ALA A CA 1
ATOM 1492 C C . ALA A 1 213 ? -0.307 -14.710 10.180 1.00 95.94 213 ALA A C 1
ATOM 1494 O O . ALA A 1 213 ? 0.164 -15.839 10.277 1.00 95.94 213 ALA A O 1
ATOM 1495 N N . THR A 1 214 ? 0.038 -13.889 9.187 1.00 96.81 214 THR A N 1
ATOM 1496 C CA . THR A 1 214 ? 0.943 -14.230 8.075 1.00 96.81 214 THR A CA 1
ATOM 1497 C C . THR A 1 214 ? 1.672 -12.984 7.557 1.00 96.81 214 THR A C 1
ATOM 1499 O O . THR A 1 214 ? 1.577 -11.909 8.150 1.00 96.81 214 THR A O 1
ATOM 1502 N N . ASN A 1 215 ? 2.411 -13.121 6.459 1.00 98.25 215 ASN A N 1
ATOM 1503 C CA . ASN A 1 215 ? 3.092 -12.030 5.778 1.00 98.25 215 ASN A CA 1
ATOM 1504 C C . ASN A 1 215 ? 2.164 -11.258 4.838 1.00 98.25 215 ASN A C 1
ATOM 1506 O O . ASN A 1 215 ? 1.437 -11.848 4.039 1.00 98.25 215 ASN A O 1
ATOM 1510 N N . TYR A 1 216 ? 2.287 -9.934 4.868 1.00 98.81 216 TYR A N 1
ATOM 1511 C CA . TYR A 1 216 ? 1.595 -9.012 3.973 1.00 98.81 216 TYR A CA 1
ATOM 1512 C C . TYR A 1 216 ? 2.590 -8.227 3.137 1.00 98.81 216 TYR A C 1
ATOM 1514 O O . TYR A 1 216 ? 3.650 -7.833 3.631 1.00 98.81 216 TYR A O 1
ATOM 1522 N N . TRP A 1 217 ? 2.233 -7.971 1.881 1.00 98.88 217 TRP A N 1
ATOM 1523 C CA . TRP A 1 217 ? 2.990 -7.065 1.028 1.00 98.88 217 TRP A CA 1
ATOM 1524 C C . TRP A 1 217 ? 2.820 -5.609 1.453 1.00 98.88 217 TRP A C 1
ATOM 1526 O O . TRP A 1 217 ? 1.715 -5.175 1.775 1.00 98.88 217 TRP A O 1
ATOM 1536 N N . SER A 1 218 ? 3.905 -4.841 1.366 1.00 98.88 218 SER A N 1
ATOM 1537 C CA . SER A 1 218 ? 3.841 -3.383 1.278 1.00 98.88 218 SER A CA 1
ATOM 1538 C C . SER A 1 218 ? 4.104 -2.9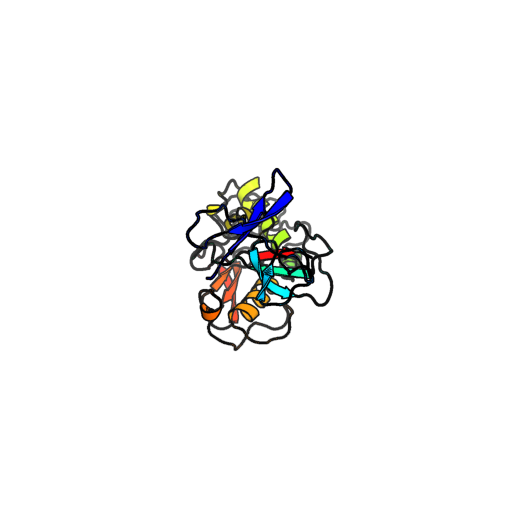22 -0.159 1.00 98.88 218 SER A C 1
ATOM 1540 O O . SER A 1 218 ? 4.600 -3.678 -0.994 1.00 98.88 218 SER A O 1
ATOM 1542 N N . SER A 1 219 ? 3.799 -1.668 -0.471 1.00 98.88 219 SER A N 1
ATOM 1543 C CA . SER A 1 219 ? 4.112 -1.021 -1.750 1.00 98.88 219 SER A CA 1
ATOM 1544 C C . SER A 1 219 ? 5.554 -0.519 -1.846 1.00 98.88 219 SER A C 1
ATOM 1546 O O . SER A 1 219 ? 5.950 0.027 -2.873 1.00 98.88 219 SER A O 1
ATOM 1548 N N . SER A 1 220 ? 6.366 -0.706 -0.805 1.00 98.81 220 SER A N 1
ATOM 1549 C CA . SER A 1 220 ? 7.759 -0.264 -0.804 1.00 98.81 220 SER A CA 1
ATOM 1550 C C . SER A 1 220 ? 8.668 -1.318 -1.440 1.00 98.81 220 SER A C 1
ATOM 1552 O O . SER A 1 220 ? 8.834 -2.421 -0.918 1.00 98.81 220 SER A O 1
ATOM 1554 N N . GLU A 1 221 ? 9.315 -0.953 -2.544 1.00 98.81 221 GLU A N 1
ATOM 1555 C CA . GLU A 1 221 ? 10.404 -1.737 -3.130 1.00 98.81 221 GLU A CA 1
ATOM 1556 C C . GLU A 1 221 ? 11.645 -1.696 -2.216 1.00 98.81 221 GLU A C 1
ATOM 1558 O O . GLU A 1 221 ? 12.053 -0.627 -1.762 1.00 98.81 221 GLU A O 1
ATOM 1563 N N . ASP A 1 222 ? 12.259 -2.853 -1.960 1.00 98.62 222 ASP A N 1
ATOM 1564 C CA . ASP A 1 222 ? 13.511 -2.972 -1.195 1.00 98.62 222 ASP A CA 1
ATOM 1565 C C . ASP A 1 222 ? 14.739 -2.923 -2.116 1.00 98.62 222 ASP A C 1
ATOM 1567 O O . ASP A 1 222 ? 15.717 -2.214 -1.870 1.00 98.62 222 ASP A O 1
ATOM 1571 N N . SER A 1 223 ? 14.659 -3.629 -3.241 1.00 98.25 223 SER A N 1
ATOM 1572 C CA . SER A 1 223 ? 15.696 -3.679 -4.267 1.00 98.25 223 SER A CA 1
ATOM 1573 C C . SER A 1 223 ? 15.080 -3.978 -5.635 1.00 98.25 223 SER A C 1
ATOM 1575 O O . SER A 1 223 ? 13.870 -4.155 -5.762 1.00 98.25 223 SER A O 1
ATOM 1577 N N . ALA A 1 224 ? 15.908 -4.076 -6.678 1.00 97.44 224 ALA A N 1
ATOM 1578 C CA . ALA A 1 224 ? 15.432 -4.411 -8.021 1.00 97.44 224 ALA A CA 1
ATOM 1579 C C . ALA A 1 224 ? 14.610 -5.716 -8.060 1.00 97.44 224 ALA A C 1
ATOM 1581 O O . ALA A 1 224 ? 13.658 -5.803 -8.830 1.00 97.44 224 ALA A O 1
ATOM 1582 N N . VAL A 1 225 ? 14.919 -6.683 -7.187 1.00 98.31 225 VAL A N 1
ATOM 1583 C CA . VAL A 1 225 ? 14.303 -8.023 -7.183 1.00 98.31 225 VAL A CA 1
ATOM 1584 C C . VAL A 1 225 ? 13.423 -8.308 -5.959 1.00 98.31 225 VAL A C 1
ATOM 1586 O O . VAL A 1 225 ? 12.654 -9.267 -5.977 1.00 98.31 225 VAL A O 1
ATOM 1589 N N . ASN A 1 226 ? 13.495 -7.480 -4.907 1.00 98.69 226 ASN A N 1
ATOM 1590 C CA . ASN A 1 226 ? 12.752 -7.690 -3.661 1.00 98.69 226 ASN A CA 1
ATOM 1591 C C . ASN A 1 226 ? 11.838 -6.512 -3.307 1.00 98.69 226 ASN A C 1
ATOM 1593 O O . ASN A 1 226 ? 12.139 -5.350 -3.591 1.00 98.69 226 ASN A O 1
ATOM 1597 N N . ALA A 1 227 ? 10.753 -6.816 -2.602 1.00 98.75 227 ALA A N 1
ATOM 1598 C CA . ALA A 1 227 ? 9.861 -5.843 -1.985 1.00 98.75 227 ALA A CA 1
ATOM 1599 C C . ALA A 1 227 ? 9.710 -6.114 -0.486 1.00 98.75 227 ALA A C 1
ATOM 1601 O O . ALA A 1 227 ? 9.938 -7.230 -0.011 1.00 98.75 227 ALA A O 1
ATOM 1602 N N . TRP A 1 228 ? 9.329 -5.086 0.267 1.00 98.75 228 TRP A N 1
ATOM 1603 C CA . TRP A 1 228 ? 9.127 -5.208 1.703 1.00 98.75 228 TRP A CA 1
ATOM 1604 C C . TRP A 1 228 ? 7.830 -5.952 2.027 1.00 98.75 228 TRP A C 1
ATOM 1606 O O . TRP A 1 228 ? 6.768 -5.688 1.466 1.00 98.75 228 TRP A O 1
ATOM 1616 N N . GLN A 1 229 ? 7.922 -6.847 3.002 1.00 98.06 229 GLN A N 1
ATOM 1617 C CA . GLN A 1 229 ? 6.791 -7.507 3.635 1.00 98.06 229 GLN A CA 1
ATOM 1618 C C . GLN A 1 229 ? 6.831 -7.323 5.154 1.00 98.06 229 GLN A C 1
ATOM 1620 O O . GLN A 1 229 ? 7.885 -7.037 5.738 1.00 98.06 229 GLN A O 1
ATOM 1625 N N . HIS A 1 230 ? 5.695 -7.552 5.802 1.00 97.62 230 HIS A N 1
ATOM 1626 C CA . HIS A 1 230 ? 5.601 -7.552 7.256 1.00 97.62 230 HIS A CA 1
ATOM 1627 C C . HIS A 1 230 ? 4.735 -8.706 7.758 1.00 97.62 230 HIS A C 1
ATOM 1629 O O . HIS A 1 230 ? 3.637 -8.931 7.249 1.00 97.62 230 HIS A O 1
ATOM 1635 N N . SER A 1 231 ? 5.245 -9.435 8.747 1.00 97.25 231 SER A N 1
ATOM 1636 C CA . SER A 1 231 ? 4.571 -10.555 9.393 1.00 97.25 231 SER A CA 1
ATOM 1637 C C . SER A 1 231 ? 3.648 -10.058 10.499 1.00 97.25 231 SER A C 1
ATOM 1639 O O . SER A 1 231 ? 4.082 -9.407 11.447 1.00 97.25 231 SER A O 1
ATOM 1641 N N . PHE A 1 232 ? 2.371 -10.417 10.414 1.00 97.75 232 PHE A N 1
ATOM 1642 C CA . PHE A 1 232 ? 1.379 -10.142 11.456 1.00 97.75 232 PHE A CA 1
ATOM 1643 C C . PHE A 1 232 ? 1.364 -11.250 12.523 1.00 97.75 232 PHE A C 1
ATOM 1645 O O . PHE A 1 232 ? 0.729 -11.103 13.568 1.00 97.75 232 PHE A O 1
ATOM 1652 N N . PHE A 1 233 ? 2.102 -12.344 12.299 1.00 96.25 233 PHE A N 1
ATOM 1653 C CA . PHE A 1 233 ? 2.284 -13.409 13.282 1.00 96.25 233 PHE A CA 1
ATOM 1654 C C . PHE A 1 233 ? 3.181 -12.954 14.438 1.00 96.25 233 PHE A C 1
ATOM 1656 O O . PHE A 1 233 ? 2.766 -12.993 15.594 1.00 96.25 233 PHE A O 1
ATOM 1663 N N . ASP A 1 234 ? 4.367 -12.431 14.139 1.00 93.88 234 ASP A N 1
ATOM 1664 C CA . ASP A 1 234 ? 5.392 -12.080 15.134 1.00 93.88 234 ASP A CA 1
ATOM 1665 C C . ASP A 1 234 ? 5.849 -10.614 15.075 1.00 93.88 234 ASP A C 1
ATOM 1667 O O . ASP A 1 234 ? 6.621 -10.184 15.929 1.00 93.88 234 ASP A O 1
ATOM 1671 N N . GLY A 1 235 ? 5.363 -9.829 14.108 1.00 94.69 235 GLY A N 1
ATOM 1672 C CA . GLY A 1 235 ? 5.818 -8.455 13.900 1.00 94.69 235 GLY A CA 1
ATOM 1673 C C . GLY A 1 235 ? 7.185 -8.366 13.218 1.00 94.69 235 GLY A C 1
ATOM 1674 O O . GLY A 1 235 ? 7.775 -7.291 13.162 1.00 94.69 235 GLY A O 1
ATOM 1675 N N . SER A 1 236 ? 7.730 -9.462 12.683 1.00 94.81 236 SER A N 1
ATOM 1676 C CA . SER A 1 236 ? 8.986 -9.410 11.934 1.00 94.81 236 SER A CA 1
ATOM 1677 C C . SER A 1 236 ? 8.799 -8.725 10.575 1.00 94.81 236 SER A C 1
ATOM 1679 O O . SER A 1 236 ? 7.738 -8.770 9.947 1.00 94.81 236 SER A O 1
ATOM 1681 N N . ARG A 1 237 ? 9.840 -8.039 10.100 1.00 93.69 237 ARG A N 1
ATOM 1682 C CA . ARG A 1 237 ? 9.862 -7.366 8.794 1.00 93.69 237 ARG A CA 1
ATOM 1683 C C . ARG A 1 237 ? 11.019 -7.900 7.972 1.00 93.69 237 ARG A C 1
ATOM 1685 O O . ARG A 1 237 ? 12.115 -8.068 8.498 1.00 93.69 237 ARG A O 1
ATOM 1692 N N . GLY A 1 238 ? 10.791 -8.096 6.679 1.00 95.81 238 GLY A N 1
ATOM 1693 C CA . GLY A 1 238 ? 11.817 -8.581 5.765 1.00 95.81 238 GLY A CA 1
ATOM 1694 C C . GLY A 1 238 ? 11.537 -8.187 4.325 1.00 95.81 238 GLY A C 1
ATOM 1695 O O . GLY A 1 238 ? 10.437 -7.748 3.992 1.00 95.81 238 GLY A O 1
ATOM 1696 N N . ALA A 1 239 ? 12.544 -8.344 3.480 1.00 97.56 239 ALA A N 1
ATOM 1697 C CA . ALA A 1 239 ? 12.381 -8.268 2.041 1.00 97.56 239 ALA A CA 1
ATOM 1698 C C . ALA A 1 239 ? 12.098 -9.677 1.504 1.00 97.56 239 ALA A C 1
ATOM 1700 O O . ALA A 1 239 ? 12.692 -10.650 1.969 1.00 97.56 239 ALA A O 1
ATOM 1701 N N . ASN A 1 240 ? 11.185 -9.792 0.547 1.00 98.25 240 ASN A N 1
ATOM 1702 C CA . ASN A 1 240 ? 10.896 -11.046 -0.138 1.00 98.25 240 ASN A CA 1
ATOM 1703 C C . ASN A 1 240 ? 10.915 -10.810 -1.652 1.00 98.25 240 ASN A C 1
ATOM 1705 O O . ASN A 1 240 ? 10.720 -9.683 -2.116 1.00 98.25 240 ASN A O 1
ATOM 1709 N N . SER A 1 241 ? 11.163 -11.871 -2.412 1.00 98.38 241 SER A N 1
ATOM 1710 C CA . SER A 1 241 ? 11.192 -11.825 -3.868 1.00 98.38 241 SER A CA 1
ATOM 1711 C C . SER A 1 241 ? 9.872 -11.290 -4.422 1.00 98.38 241 SER A C 1
ATOM 1713 O O . SER A 1 241 ? 8.794 -11.734 -4.016 1.00 98.38 241 SER A O 1
ATOM 1715 N N . LYS A 1 242 ? 9.944 -10.386 -5.406 1.00 98.62 242 LYS A N 1
ATOM 1716 C CA . LYS A 1 242 ? 8.763 -9.793 -6.055 1.00 98.62 242 LYS A CA 1
ATOM 1717 C C . LYS A 1 242 ? 7.839 -10.817 -6.722 1.00 98.62 242 LYS A C 1
ATOM 1719 O O . LYS A 1 242 ? 6.669 -10.511 -6.941 1.00 98.62 242 LYS A O 1
ATOM 1724 N N . PHE A 1 243 ? 8.342 -12.011 -7.032 1.00 97.62 243 PHE A N 1
ATOM 1725 C CA . PHE A 1 243 ? 7.582 -13.110 -7.632 1.00 97.62 243 PHE A CA 1
ATOM 1726 C C . PHE A 1 243 ? 7.122 -14.170 -6.619 1.00 97.62 243 PHE A C 1
ATOM 1728 O O . PHE A 1 243 ? 6.583 -15.202 -7.012 1.00 97.62 243 PHE A O 1
ATOM 1735 N N . SER A 1 244 ? 7.307 -13.932 -5.316 1.00 97.88 244 SER A N 1
ATOM 1736 C CA . SER A 1 244 ? 6.708 -14.775 -4.278 1.00 97.88 244 SER A CA 1
ATOM 1737 C C . SER A 1 244 ? 5.183 -14.656 -4.294 1.00 97.88 244 SER A C 1
ATOM 1739 O O . SER A 1 244 ? 4.648 -13.552 -4.350 1.00 97.88 244 SER A O 1
ATOM 1741 N N . THR A 1 245 ? 4.480 -15.784 -4.197 1.00 97.06 245 THR A N 1
ATOM 1742 C CA . THR A 1 245 ? 3.009 -15.859 -4.221 1.00 97.06 245 THR A CA 1
ATOM 1743 C C . THR A 1 245 ? 2.388 -16.067 -2.839 1.00 97.06 245 THR A C 1
ATOM 1745 O O . THR A 1 245 ? 1.196 -16.336 -2.744 1.00 97.06 245 THR A O 1
ATOM 1748 N N . THR A 1 246 ? 3.171 -16.005 -1.760 1.00 97.25 246 THR A N 1
ATOM 1749 C CA . THR A 1 246 ? 2.718 -16.402 -0.411 1.00 97.25 246 THR A CA 1
ATOM 1750 C C . THR A 1 246 ? 2.166 -15.258 0.431 1.00 97.25 246 THR A C 1
ATOM 1752 O O . THR A 1 246 ? 1.603 -15.495 1.497 1.00 97.25 246 THR A O 1
ATOM 1755 N N . ASN A 1 247 ? 2.375 -14.018 -0.003 1.00 98.19 247 ASN A N 1
ATOM 1756 C CA . ASN A 1 247 ? 2.093 -12.840 0.805 1.00 98.19 247 ASN A CA 1
ATOM 1757 C C . ASN A 1 247 ? 0.704 -12.279 0.495 1.00 98.19 247 ASN A C 1
ATOM 1759 O O . ASN A 1 247 ? 0.282 -12.206 -0.662 1.00 98.19 247 ASN A O 1
ATOM 1763 N N . TYR A 1 248 ? 0.015 -11.880 1.557 1.00 98.62 248 TYR A N 1
ATOM 1764 C CA . TYR A 1 248 ? -1.352 -11.383 1.533 1.00 98.62 248 TYR A CA 1
ATOM 1765 C C . TYR A 1 248 ? -1.395 -9.899 1.164 1.00 98.62 248 TYR A C 1
ATOM 1767 O O . TYR A 1 248 ? -0.397 -9.175 1.254 1.00 98.62 248 TYR A O 1
ATOM 1775 N N . VAL A 1 249 ? -2.582 -9.436 0.776 1.00 98.75 249 VAL A N 1
ATOM 1776 C CA . VAL A 1 249 ? -2.862 -8.019 0.527 1.00 98.75 249 VAL A CA 1
ATOM 1777 C C . VAL A 1 249 ? -3.994 -7.570 1.430 1.00 98.75 249 VAL A C 1
ATOM 1779 O O . VAL A 1 249 ? -5.105 -8.092 1.345 1.00 98.75 249 VAL A O 1
ATOM 1782 N N . ARG A 1 250 ? -3.706 -6.555 2.245 1.00 98.75 250 ARG A N 1
ATOM 1783 C CA . ARG A 1 250 ? -4.704 -5.757 2.946 1.00 98.75 250 ARG A CA 1
ATOM 1784 C C . ARG A 1 250 ? -4.559 -4.316 2.489 1.00 98.75 250 ARG A C 1
ATOM 1786 O O . ARG A 1 250 ? -3.522 -3.695 2.716 1.00 98.75 250 ARG A O 1
ATOM 1793 N N . VAL A 1 251 ? -5.581 -3.810 1.816 1.00 98.75 251 VAL A N 1
ATOM 1794 C CA . VAL A 1 251 ? -5.568 -2.452 1.266 1.00 98.75 251 VAL A CA 1
ATOM 1795 C C . VAL A 1 251 ? -5.876 -1.430 2.356 1.00 98.75 251 VAL A C 1
ATOM 1797 O O . VAL A 1 251 ? -6.627 -1.710 3.297 1.00 98.75 251 VAL A O 1
ATOM 1800 N N . VAL A 1 252 ? -5.299 -0.240 2.219 1.00 98.88 252 VAL A N 1
ATOM 1801 C CA . VAL A 1 252 ? -5.497 0.888 3.133 1.00 98.88 252 VAL A CA 1
ATOM 1802 C C . VAL A 1 252 ? -5.869 2.148 2.362 1.00 98.88 252 VAL A C 1
ATOM 1804 O O . VAL A 1 252 ? -5.719 2.209 1.145 1.00 98.88 252 VAL A O 1
ATOM 1807 N N . ARG A 1 253 ? -6.372 3.155 3.068 1.00 98.69 253 ARG A N 1
ATOM 1808 C CA . ARG A 1 253 ? -6.767 4.440 2.498 1.00 98.69 253 ARG A CA 1
ATOM 1809 C C . ARG A 1 253 ? -6.428 5.567 3.461 1.00 98.69 253 ARG A C 1
ATOM 1811 O O . ARG A 1 253 ? -6.638 5.431 4.666 1.00 98.69 253 ARG A O 1
ATOM 1818 N N . ALA A 1 254 ? -5.934 6.681 2.925 1.00 98.56 254 ALA A N 1
ATOM 1819 C CA . ALA A 1 254 ? -5.679 7.897 3.687 1.00 98.56 254 ALA A CA 1
ATOM 1820 C C . ALA A 1 254 ? -6.862 8.859 3.583 1.00 98.56 254 ALA A C 1
ATOM 1822 O O . ALA A 1 254 ? -7.453 9.017 2.518 1.00 98.56 254 ALA A O 1
ATOM 1823 N N . PHE A 1 255 ? -7.200 9.519 4.688 1.00 98.19 255 PHE A N 1
ATOM 1824 C CA . PHE A 1 255 ? -8.239 10.549 4.717 1.00 98.19 255 PHE A CA 1
ATOM 1825 C C . PHE A 1 255 ? -7.972 11.578 5.817 1.00 98.19 255 PHE A C 1
ATOM 1827 O O . PHE A 1 255 ? -7.086 11.387 6.654 1.00 98.19 255 PHE A O 1
ATOM 1834 N N . GLY A 1 256 ? -8.697 12.692 5.796 1.00 93.75 256 GLY A N 1
ATOM 1835 C CA . GLY A 1 256 ? -8.543 13.802 6.734 1.00 93.75 256 GLY A CA 1
ATOM 1836 C C . GLY A 1 256 ? -9.800 14.641 6.823 1.00 93.75 256 GLY A C 1
ATOM 1837 O O . GLY A 1 256 ? -10.658 14.485 5.923 1.00 93.75 256 GLY A O 1
#

pLDDT: mean 94.8, std 7.52, range [54.22, 98.94]

Secondary structure (DSSP, 8-state):
-PEEEEE-TTT--EEEEETTS-----------SS--GGGTS---TTPBPTTS-EEEEEEEEEE--TTSTTTT-EEEEEE-SS-SBSS--SS---EEEBPTT-----EETTTSBSS-STT-HHHHHHHTTSTTHHHHHHHHHHIIIIIIT---GGGSHHHHHHH--BTTB---BPPPHHHHHHHHHHHTT--PPSSTTSPP-S-S-GGGGT--SSEEEEEEE-SSSEEEEEETTT--EEEEETT----BB--EEEE-

Sequence (256 aa):
MSNSWQQGFASGSRGQSAKTNSWKVRPVRAFGGTLGCADGGTCVVGDTGPGGGIVFYVAGANFTSTGSDCGTACRYLEAAPTDQSTGVVWATTAAACYPTGSDSGTSDCQLNSIYSNTSGQAASRTAATGIGAGMANTNQIYARLTTAGSALTSAYAAGIAWAYTNNGRSDWHLPSKDELNELCKYAKNTGQAAGGATLCSGGADAAVRGFTATNYWSSSEDSAVNAWQHSFFDGSRGANSKFSTTNYVRVVRAFG

Radius of gyration: 23.15 Å; chains: 1; bounding box: 78×34×48 Å

Foldseek 3Di:
DDWDWDADPVPRDIDTHHPPDDDDDDDDDDPDDAQFQLRVGDDDQQGQHVLRFGWLDFDPAFDAQPPAPCGRRWGTKGWHQAFLDQWAFQAAQFLAAAAQQAQDGRGGQLQFHLDGCPVHRVVVLVVCAFPSNFLVLLVSRCCRCCVRRVHALVHHQSSSQQPDGGNRDRSKGFAHNQRVQSVLCRLQVVVDDDGSPDFRADHHQSVVSHDDQAKAFHSRAPGGFWGKIAGSNGRDIDTDGSGTTRHITIIMHTDD